Protein AF-A0A800AH68-F1 (afdb_monomer)

Nearest PDB structures (foldseek):
  3n2q-assembly1_A-2  TM=5.220E-01  e=4.524E-02  Bacillus cereus ATCC 14579
  3byr-assembly1_A-2  TM=4.789E-01  e=1.680E-01  Thermus thermophilus
  8f6i-assembly1_A  TM=5.402E-01  e=3.821E+00  Shewanella oneidensis MR-1
  8f6e-assembly1_B  TM=4.067E-01  e=3.372E+00  Shewanella oneidensis

Secondary structure (DSSP, 8-state):
-----------SS----PPPPTTSPTT------------HHHHHHHHHHHHHHTT-HHHHHHHHHHHHHHHHHHTTHHHHHHHHHHHHHHTSPTT----B-----HHHHHHHHHHHHHHTT-TTEEEEEEEEETTEEEEEEEE-S--HHHHHHHHHHHHHHHHHS-TTS--EEEEEEE----SSSS---EEEEEEEE-SSS-EEEEEEEE---

Radius of gyration: 25.53 Å; Cα contacts (8 Å, |Δi|>4): 184; chains: 1; bounding box: 55×54×62 Å

Structure (mmCIF, N/CA/C/O backbone):
data_AF-A0A800AH68-F1
#
_entry.id   AF-A0A800AH68-F1
#
loop_
_atom_site.group_PDB
_atom_site.id
_atom_site.type_symbol
_atom_site.label_atom_id
_atom_site.label_alt_id
_atom_site.label_comp_id
_atom_site.label_asym_id
_atom_site.label_entity_id
_atom_site.label_seq_id
_atom_site.pdbx_PDB_ins_code
_atom_site.Cartn_x
_atom_site.Cartn_y
_atom_site.Cartn_z
_atom_site.occupancy
_atom_site.B_iso_or_equiv
_atom_site.auth_seq_id
_atom_site.auth_comp_id
_atom_site.auth_asym_id
_atom_site.auth_atom_id
_atom_site.pdbx_PDB_model_num
ATOM 1 N N . MET A 1 1 ? -5.865 -23.594 6.406 1.00 64.94 1 MET A N 1
ATOM 2 C CA . MET A 1 1 ? -5.863 -22.483 7.377 1.00 64.94 1 MET A CA 1
ATOM 3 C C . MET A 1 1 ? -7.297 -22.001 7.468 1.00 64.94 1 MET A C 1
ATOM 5 O O . MET A 1 1 ? -7.826 -21.541 6.465 1.00 64.94 1 MET A O 1
ATOM 9 N N . GLU A 1 2 ? -7.962 -22.230 8.594 1.00 65.56 2 GLU A N 1
ATOM 10 C CA . GLU A 1 2 ? -9.356 -21.820 8.786 1.00 65.56 2 GLU A CA 1
ATOM 11 C C . GLU A 1 2 ? -9.391 -20.585 9.682 1.00 65.56 2 GLU A C 1
ATOM 13 O O . GLU A 1 2 ? -8.732 -20.553 10.719 1.00 65.56 2 GLU A O 1
ATOM 18 N N . ALA A 1 3 ? -10.131 -19.555 9.268 1.00 76.00 3 ALA A N 1
ATOM 19 C CA . ALA A 1 3 ? -10.234 -18.296 9.995 1.00 76.00 3 ALA A CA 1
ATOM 20 C C . ALA A 1 3 ? -11.656 -18.111 10.530 1.00 76.00 3 ALA A C 1
ATOM 22 O O . ALA A 1 3 ? -12.617 -18.020 9.765 1.00 76.00 3 ALA A O 1
ATOM 23 N N . ILE A 1 4 ? -11.790 -18.013 11.853 1.00 77.31 4 ILE A N 1
ATOM 24 C CA . ILE A 1 4 ? -13.067 -17.741 12.517 1.00 77.31 4 ILE A CA 1
ATOM 25 C C . ILE A 1 4 ? -13.132 -16.245 12.832 1.00 77.31 4 ILE A C 1
ATOM 27 O O . ILE A 1 4 ? -12.380 -15.739 13.662 1.00 77.31 4 ILE A O 1
ATOM 31 N N . LYS A 1 5 ? -14.043 -15.520 12.173 1.00 80.50 5 LYS A N 1
ATOM 32 C CA . LYS A 1 5 ? -14.239 -14.080 12.390 1.00 80.50 5 LYS A CA 1
ATOM 33 C C . LYS A 1 5 ? -15.421 -13.827 13.321 1.00 80.50 5 LYS A C 1
ATOM 35 O O . LYS A 1 5 ? -16.567 -14.039 12.935 1.00 80.50 5 LYS A O 1
ATOM 40 N N . GLN A 1 6 ? -15.154 -13.286 14.509 1.00 78.38 6 GLN A N 1
ATOM 41 C CA . GLN A 1 6 ? -16.189 -12.850 15.447 1.00 78.38 6 GLN A CA 1
ATOM 42 C C . GLN A 1 6 ? -16.146 -11.328 15.627 1.00 78.38 6 GLN A C 1
ATOM 44 O O . GLN A 1 6 ? -15.126 -10.766 16.018 1.00 78.38 6 GLN A O 1
ATOM 49 N N . ILE A 1 7 ? -17.262 -10.651 15.345 1.00 78.81 7 ILE A N 1
ATOM 50 C CA . ILE A 1 7 ? -17.414 -9.209 15.578 1.00 78.81 7 ILE A CA 1
ATOM 51 C C . ILE A 1 7 ? -18.318 -9.029 16.794 1.00 78.81 7 ILE A C 1
ATOM 53 O O . ILE A 1 7 ? -19.492 -9.390 16.754 1.00 78.81 7 ILE A O 1
ATOM 57 N N . VAL A 1 8 ? -17.776 -8.459 17.869 1.00 77.69 8 VAL A N 1
ATOM 58 C CA . VAL A 1 8 ? -18.515 -8.199 19.110 1.00 77.69 8 VAL A CA 1
ATOM 59 C C . VAL A 1 8 ? -18.500 -6.701 19.390 1.00 77.69 8 VAL A C 1
ATOM 61 O O . VAL A 1 8 ? -17.456 -6.055 19.308 1.00 77.69 8 VAL A O 1
ATOM 64 N N . LYS A 1 9 ? -19.662 -6.126 19.714 1.00 77.88 9 LYS A N 1
ATOM 65 C CA . LYS A 1 9 ? -19.753 -4.744 20.200 1.00 77.88 9 LYS A CA 1
ATOM 66 C C . LYS A 1 9 ? -19.364 -4.738 21.678 1.00 77.88 9 LYS A C 1
ATOM 68 O O . LYS A 1 9 ? -19.995 -5.443 22.455 1.00 77.88 9 LYS A O 1
ATOM 73 N N . ILE A 1 10 ? -18.346 -3.960 22.045 1.00 75.50 10 ILE A N 1
ATOM 74 C CA . ILE A 1 10 ? -17.811 -3.867 23.412 1.00 75.50 10 ILE A CA 1
ATOM 75 C C . ILE A 1 10 ? -18.460 -2.647 24.104 1.00 75.50 10 ILE A C 1
ATOM 77 O O . ILE A 1 10 ? -18.268 -1.532 23.616 1.00 75.50 10 ILE A O 1
ATOM 81 N N . PRO A 1 11 ? -19.278 -2.813 25.164 1.00 75.50 11 PRO A N 1
ATOM 82 C CA . PRO A 1 11 ? -19.716 -1.689 26.015 1.00 75.50 11 PRO A CA 1
ATOM 83 C C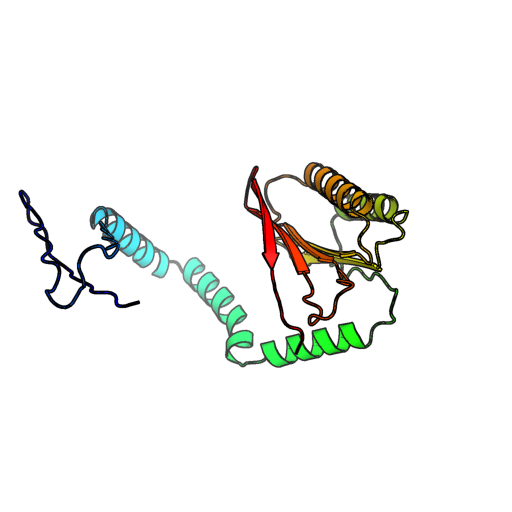 . PRO A 1 11 ? -18.544 -1.109 26.883 1.00 75.50 11 PRO A C 1
ATOM 85 O O . PRO A 1 11 ? -17.388 -1.230 26.494 1.00 75.50 11 PRO A O 1
ATOM 88 N N . LYS A 1 12 ? -18.773 -0.495 28.060 1.00 76.69 12 LYS A N 1
ATOM 89 C CA . LYS A 1 12 ? -17.703 0.145 28.867 1.00 76.69 12 LYS A CA 1
ATOM 90 C C . LYS A 1 12 ? -16.796 -0.783 29.721 1.00 76.69 12 LYS A C 1
ATOM 92 O O . LYS A 1 12 ? -15.619 -0.470 29.848 1.00 76.69 12 LYS A O 1
ATOM 97 N N . ASP A 1 13 ? -17.292 -1.905 30.248 1.00 80.38 13 ASP A N 1
ATOM 98 C CA . ASP A 1 13 ? -16.601 -2.784 31.217 1.00 80.38 13 ASP A CA 1
ATOM 99 C C . ASP A 1 13 ? -16.705 -4.277 30.822 1.00 80.38 13 ASP A C 1
ATOM 101 O O . ASP A 1 13 ? -17.549 -5.010 31.345 1.00 80.38 13 ASP A O 1
ATOM 105 N N . HIS A 1 14 ? -15.894 -4.753 29.863 1.00 77.25 14 HIS A N 1
ATOM 106 C CA . HIS A 1 14 ? -16.063 -6.111 29.307 1.00 77.25 14 HIS A CA 1
ATOM 107 C C . HIS A 1 14 ? -14.817 -6.963 29.299 1.00 77.25 14 HIS A C 1
ATOM 109 O O . HIS A 1 14 ? -13.729 -6.526 28.938 1.00 77.25 14 HIS A O 1
ATOM 115 N N . GLU A 1 15 ? -15.073 -8.238 29.559 1.00 79.62 15 GLU A N 1
ATOM 116 C CA . GLU A 1 15 ? -14.182 -9.356 29.330 1.00 79.62 15 GLU A CA 1
ATOM 117 C C . GLU A 1 15 ? -14.656 -10.110 28.076 1.00 79.62 15 GLU A C 1
ATOM 119 O O . GLU A 1 15 ? -15.829 -10.480 27.966 1.00 79.62 15 GLU A O 1
ATOM 124 N N . ILE A 1 16 ? -13.758 -10.337 27.114 1.00 82.75 16 ILE A N 1
ATOM 125 C CA . ILE A 1 16 ? -14.040 -11.169 25.937 1.00 82.75 16 ILE A CA 1
ATOM 126 C C . ILE A 1 16 ? -13.543 -12.583 26.235 1.00 82.75 16 ILE A C 1
ATOM 128 O O . ILE A 1 16 ? -12.342 -12.806 26.357 1.00 82.75 16 ILE A O 1
ATOM 132 N N . LYS A 1 17 ? -14.465 -13.547 26.324 1.00 86.56 17 LYS A N 1
ATOM 133 C CA . LYS A 1 17 ? -14.140 -14.971 26.489 1.00 86.56 17 LYS A CA 1
ATOM 134 C C . LYS A 1 17 ? -14.204 -15.670 25.136 1.00 86.56 17 LYS A C 1
ATOM 136 O O . LYS A 1 17 ? -15.289 -15.841 24.584 1.00 86.56 17 LYS A O 1
ATOM 141 N N . ILE A 1 18 ? -13.050 -16.077 24.614 1.00 84.75 18 ILE A N 1
ATOM 142 C CA . ILE A 1 18 ? -12.951 -16.843 23.367 1.00 84.75 18 ILE A CA 1
ATOM 143 C C . ILE A 1 18 ? -13.043 -18.327 23.721 1.00 84.75 18 ILE A C 1
ATOM 145 O O . ILE A 1 18 ? -12.219 -18.844 24.472 1.00 84.75 18 ILE A O 1
ATOM 149 N N . LYS A 1 19 ? -14.065 -19.013 23.204 1.00 87.81 19 LYS A N 1
ATOM 150 C CA . LYS A 1 19 ? -14.190 -20.469 23.333 1.00 87.81 19 LYS A CA 1
ATOM 151 C C . LYS A 1 19 ? -13.575 -21.122 22.103 1.00 87.81 19 LYS A C 1
ATOM 153 O O . LYS A 1 19 ? -14.073 -20.917 21.000 1.00 87.81 19 LYS A O 1
ATOM 158 N N . ILE A 1 20 ? -12.515 -21.899 22.306 1.00 86.56 20 ILE A N 1
ATOM 159 C CA . ILE A 1 20 ? -11.891 -22.695 21.246 1.00 86.56 20 ILE A CA 1
ATOM 160 C C . ILE A 1 20 ? -12.822 -23.883 20.940 1.00 86.56 20 ILE A C 1
ATOM 162 O O . ILE A 1 20 ? -13.219 -24.584 21.875 1.00 86.56 20 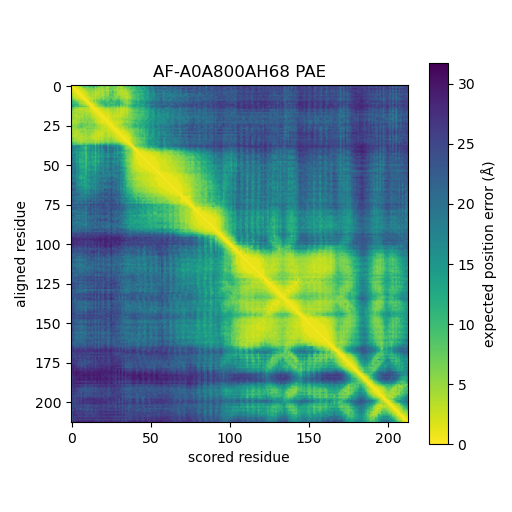ILE A O 1
ATOM 166 N N . PRO A 1 21 ? -13.233 -24.095 19.677 1.00 88.12 21 PRO A N 1
ATOM 167 C CA . PRO A 1 21 ? -14.072 -25.231 19.316 1.00 88.12 21 PRO A CA 1
ATOM 168 C C . PRO A 1 21 ? -13.408 -26.581 19.611 1.00 88.12 21 PRO A C 1
ATOM 170 O O . PRO A 1 21 ? -12.210 -26.749 19.412 1.00 88.12 21 PRO A O 1
ATOM 173 N N . SER A 1 22 ? -14.206 -27.574 20.011 1.00 91.88 22 SER A N 1
ATOM 174 C CA . SER A 1 22 ? -13.719 -28.899 20.432 1.00 91.88 22 SER A CA 1
ATOM 175 C C . SER A 1 22 ? -13.118 -29.757 19.315 1.00 91.88 22 SER A C 1
ATOM 177 O O . SER A 1 22 ? -12.584 -30.821 19.598 1.00 91.88 22 SER A O 1
ATOM 179 N N . TYR A 1 23 ? -13.251 -29.349 18.051 1.00 91.19 23 TYR A N 1
ATOM 180 C CA . TYR A 1 23 ? -12.672 -30.065 16.911 1.00 91.19 23 TYR A CA 1
ATOM 181 C C . TYR A 1 23 ? -11.198 -29.706 16.662 1.00 91.19 23 TYR A C 1
ATOM 183 O O . TYR A 1 23 ? -10.561 -30.341 15.826 1.00 91.19 23 TYR A O 1
ATOM 191 N N . ILE A 1 24 ? -10.659 -28.694 17.353 1.00 86.50 24 ILE A N 1
ATOM 192 C CA . ILE A 1 24 ? -9.247 -28.306 17.260 1.00 86.50 24 ILE A CA 1
ATOM 193 C C . ILE A 1 24 ? -8.437 -29.200 18.218 1.00 86.50 24 ILE A C 1
ATOM 195 O O . ILE A 1 24 ? -8.768 -29.235 19.405 1.00 86.50 24 ILE A O 1
ATOM 199 N N . PRO A 1 25 ? -7.417 -29.938 17.736 1.00 90.25 25 PRO A N 1
ATOM 200 C CA . PRO A 1 25 ? -6.653 -30.856 18.573 1.00 90.25 25 PRO A CA 1
ATOM 201 C C . PRO A 1 25 ? -5.806 -30.131 19.629 1.00 90.25 25 PRO A C 1
ATOM 203 O O . PRO A 1 25 ? -5.427 -28.969 19.479 1.00 90.25 25 PRO A O 1
ATOM 206 N N . GLU A 1 26 ? -5.513 -30.839 20.721 1.00 90.81 26 GLU A N 1
ATOM 207 C CA . GLU A 1 26 ? -4.660 -30.331 21.797 1.00 90.81 26 GLU A CA 1
ATOM 208 C C . GLU A 1 26 ? -3.232 -30.064 21.289 1.00 90.81 26 GLU A C 1
ATOM 210 O O . GLU A 1 26 ? -2.695 -30.834 20.495 1.00 90.81 26 GLU A O 1
ATOM 215 N N . ASN A 1 27 ? -2.596 -29.008 21.808 1.00 88.75 27 ASN A N 1
ATOM 216 C CA . ASN A 1 27 ? -1.238 -28.548 21.463 1.00 88.75 27 ASN A CA 1
ATOM 217 C C . ASN A 1 27 ? -1.063 -27.879 20.089 1.00 88.75 27 ASN A C 1
A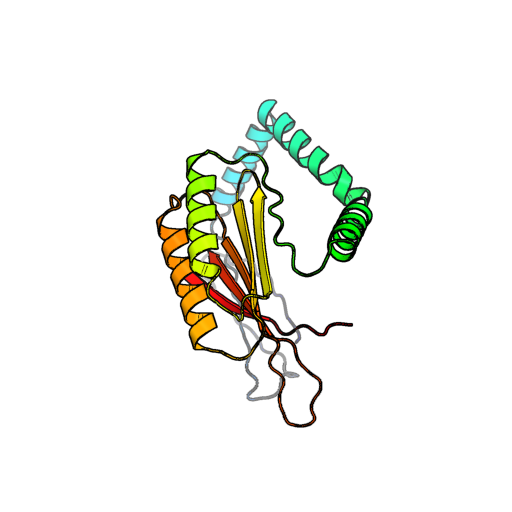TOM 219 O O . ASN A 1 27 ? 0.069 -27.607 19.692 1.00 88.75 27 ASN A O 1
ATOM 223 N N . GLU A 1 28 ? -2.147 -27.550 19.389 1.00 87.75 28 GLU A N 1
ATOM 224 C CA . GLU A 1 28 ? -2.071 -26.696 18.202 1.00 87.75 28 GLU A CA 1
ATOM 225 C C . GLU A 1 28 ? -1.872 -25.218 18.560 1.00 87.75 28 GLU A C 1
ATOM 227 O O . GLU A 1 28 ? -2.393 -24.711 19.560 1.00 87.75 28 GLU A O 1
ATOM 232 N N . ILE A 1 29 ? -1.127 -24.501 17.715 1.00 83.38 29 ILE A N 1
ATOM 233 C CA . ILE A 1 29 ? -0.902 -23.062 17.877 1.00 83.38 29 ILE A CA 1
ATOM 234 C C . ILE A 1 29 ? -2.138 -22.314 17.373 1.00 83.38 29 ILE A C 1
ATOM 236 O O . ILE A 1 29 ? -2.471 -22.362 16.190 1.00 83.38 29 ILE A O 1
ATOM 240 N N . VAL A 1 30 ? -2.799 -21.582 18.271 1.00 83.00 30 VAL A N 1
ATOM 241 C CA . VAL A 1 30 ? -3.938 -20.719 17.936 1.00 83.00 30 VAL A CA 1
ATOM 242 C C . VAL A 1 30 ? -3.506 -19.261 18.005 1.00 83.00 30 VAL A C 1
ATOM 244 O O . VAL A 1 30 ? -3.102 -18.767 19.057 1.00 83.00 30 VAL A O 1
ATOM 247 N N . GLU A 1 31 ? -3.629 -18.555 16.885 1.00 80.19 31 GLU A N 1
ATOM 248 C CA . GLU A 1 31 ? -3.391 -17.116 16.814 1.00 80.19 31 GLU A CA 1
ATOM 249 C C . GLU A 1 31 ? -4.703 -16.343 17.012 1.00 80.19 31 GLU A C 1
ATOM 251 O O . GLU A 1 31 ? -5.717 -16.624 16.370 1.00 80.19 31 GLU A O 1
ATOM 256 N N . VAL A 1 32 ? -4.689 -15.347 17.903 1.00 82.88 32 VAL A N 1
ATOM 257 C CA . VAL A 1 32 ? -5.833 -14.460 18.155 1.00 82.88 32 VAL A CA 1
ATOM 258 C C . VAL A 1 32 ? -5.480 -13.050 17.700 1.00 82.88 32 VAL A C 1
ATOM 260 O O . VAL A 1 32 ? -4.640 -12.384 18.301 1.00 82.88 32 VAL A O 1
ATOM 263 N N . ILE A 1 33 ? -6.170 -12.568 16.665 1.00 82.25 33 ILE A N 1
ATOM 264 C CA . ILE A 1 33 ? -5.963 -11.227 16.110 1.00 82.25 33 ILE A CA 1
ATOM 265 C C . ILE A 1 33 ? -7.053 -10.287 16.633 1.00 82.25 33 ILE A C 1
ATOM 267 O O . ILE A 1 33 ? -8.231 -10.429 16.299 1.00 82.25 33 ILE A O 1
ATOM 271 N N . LEU A 1 34 ? -6.664 -9.289 17.431 1.00 79.62 34 LEU A N 1
ATOM 272 C CA . LEU A 1 34 ? -7.570 -8.255 17.933 1.00 79.62 34 LEU A CA 1
ATOM 273 C C . LEU A 1 34 ? -7.444 -6.972 17.101 1.00 79.62 34 LEU A C 1
ATOM 275 O O . LEU A 1 34 ? -6.447 -6.259 17.184 1.00 79.62 34 LEU A O 1
ATOM 279 N N . ILE A 1 35 ? -8.490 -6.639 16.341 1.00 78.69 35 ILE A N 1
ATOM 280 C CA . ILE A 1 35 ? -8.544 -5.402 15.549 1.00 78.69 35 ILE A CA 1
ATOM 281 C C . ILE A 1 35 ? -9.413 -4.372 16.272 1.00 78.69 35 ILE A C 1
ATOM 283 O O . ILE A 1 35 ? -10.643 -4.431 16.232 1.00 78.69 35 ILE A O 1
ATOM 287 N N . ILE A 1 36 ? -8.773 -3.389 16.906 1.00 76.62 36 ILE A N 1
ATOM 288 C CA . ILE A 1 36 ? -9.458 -2.270 17.561 1.00 76.62 36 ILE A CA 1
ATOM 289 C C . ILE A 1 36 ? -9.510 -1.089 16.590 1.00 76.62 36 ILE A C 1
ATOM 291 O O . ILE A 1 36 ? -8.497 -0.444 16.320 1.00 76.62 36 ILE A O 1
ATOM 295 N N . LYS A 1 37 ? -10.702 -0.758 16.085 1.00 70.25 37 LYS A N 1
ATOM 296 C CA . LYS A 1 37 ? -10.906 0.494 15.342 1.00 70.25 37 LYS A CA 1
ATOM 297 C C . LYS A 1 37 ? -10.877 1.663 16.334 1.00 70.25 37 LYS A C 1
ATOM 299 O O . LYS A 1 37 ? -11.849 1.874 17.057 1.00 70.25 37 LYS A O 1
ATOM 304 N N . LYS A 1 38 ? -9.762 2.403 16.403 1.00 66.94 38 LYS A N 1
ATOM 305 C CA . LYS A 1 38 ? -9.680 3.652 17.185 1.00 66.94 38 LYS A CA 1
ATOM 306 C C . LYS A 1 38 ? -10.714 4.668 16.670 1.00 66.94 38 LYS A C 1
ATOM 308 O O . LYS A 1 38 ? -10.942 4.742 15.469 1.00 66.94 38 LYS A O 1
ATOM 313 N N . SER A 1 39 ? -11.348 5.351 17.629 1.00 62.22 39 SER A N 1
ATOM 314 C CA . SER A 1 39 ? -12.438 6.344 17.555 1.00 62.22 39 SER A CA 1
ATOM 315 C C . SER A 1 39 ? -13.133 6.563 16.202 1.00 62.22 39 SER A C 1
ATOM 317 O O . SER A 1 39 ? -12.558 7.036 15.222 1.00 62.22 39 SER A O 1
ATOM 319 N N . GLN A 1 40 ? -14.457 6.362 16.203 1.00 63.09 40 GLN A N 1
ATOM 320 C CA . GLN A 1 40 ? -15.329 6.788 15.103 1.00 63.09 40 GLN A CA 1
ATOM 321 C C . GLN A 1 40 ? -15.212 8.285 14.791 1.00 63.09 40 GLN A C 1
ATOM 323 O O . GLN A 1 40 ? -15.580 8.679 13.693 1.00 63.09 40 GLN A O 1
ATOM 328 N N . ASP A 1 41 ? -14.713 9.110 15.712 1.00 73.25 41 ASP A N 1
ATOM 329 C CA . ASP A 1 41 ? -14.607 10.557 15.514 1.00 73.25 41 ASP A CA 1
ATOM 330 C C . ASP A 1 41 ? -13.587 10.915 14.433 1.00 73.25 41 ASP A C 1
ATOM 332 O O . ASP A 1 41 ? -13.893 11.723 13.564 1.00 73.25 41 ASP A O 1
ATOM 336 N N . THR A 1 42 ? -12.437 10.231 14.388 1.00 74.94 42 THR A N 1
ATOM 337 C CA . THR A 1 42 ? -11.460 10.426 13.300 1.00 74.94 42 THR A CA 1
ATOM 338 C C . THR A 1 42 ? -12.006 9.944 11.959 1.00 74.94 42 THR A C 1
ATOM 340 O O . THR A 1 42 ? -11.780 10.572 10.930 1.00 74.94 42 THR A O 1
ATOM 343 N N . PHE A 1 43 ? -12.782 8.857 11.958 1.00 79.19 43 PHE A N 1
ATOM 344 C CA . PHE A 1 43 ? -13.442 8.367 10.752 1.00 79.19 43 PHE A CA 1
ATOM 345 C C . PHE A 1 43 ? -14.535 9.330 10.271 1.00 79.19 43 PHE A C 1
ATOM 347 O O . PHE A 1 43 ? -14.582 9.662 9.094 1.00 79.19 43 PHE A O 1
ATOM 354 N N . LYS A 1 44 ? -15.385 9.833 11.174 1.00 84.62 44 LYS A N 1
ATOM 355 C CA . LYS A 1 44 ? -16.416 10.835 10.864 1.00 84.62 44 LYS A CA 1
ATOM 356 C C . LYS A 1 44 ? -15.801 12.135 10.357 1.00 84.62 44 LYS A C 1
ATOM 358 O O . LYS A 1 44 ? -16.322 12.700 9.403 1.00 84.62 44 LYS A O 1
ATOM 363 N N . GLN A 1 45 ? -14.696 12.574 10.958 1.00 88.62 45 GLN A N 1
ATOM 364 C CA . GLN A 1 45 ? -13.956 13.745 10.506 1.00 88.62 45 GLN A CA 1
ATOM 365 C C . GLN A 1 45 ? -13.428 13.540 9.084 1.00 88.62 45 GLN A C 1
ATOM 367 O O . GLN A 1 45 ? -13.743 14.346 8.218 1.00 88.62 45 GLN A O 1
ATOM 372 N N . LYS A 1 46 ? -12.749 12.419 8.808 1.00 87.00 46 LYS A N 1
ATOM 373 C CA . LYS A 1 46 ? -12.272 12.084 7.456 1.00 87.00 46 LYS A CA 1
ATOM 374 C C . LYS A 1 46 ? -13.401 12.003 6.433 1.00 87.00 46 LYS A C 1
ATOM 376 O O . LYS A 1 46 ? -13.247 12.467 5.313 1.00 87.00 46 LYS A O 1
ATOM 381 N N . ILE A 1 47 ? -14.548 11.435 6.808 1.00 89.81 47 ILE A N 1
ATOM 382 C CA . ILE A 1 47 ? -15.727 11.383 5.932 1.00 89.81 47 ILE A CA 1
ATOM 383 C C . ILE A 1 47 ? -16.265 12.788 5.647 1.00 89.81 47 ILE A C 1
ATOM 385 O O . ILE A 1 47 ? -16.677 13.057 4.523 1.00 89.81 47 ILE A O 1
ATOM 389 N N . ASN A 1 48 ? -16.272 13.683 6.634 1.00 93.81 48 ASN A N 1
ATOM 390 C CA . ASN A 1 48 ? -16.677 15.069 6.414 1.00 93.81 48 ASN A CA 1
ATOM 391 C C . ASN A 1 48 ? -15.666 15.825 5.545 1.00 93.81 48 ASN A C 1
ATOM 393 O O . ASN A 1 48 ? -16.087 16.517 4.628 1.00 93.81 48 ASN A O 1
ATOM 397 N N . GLU A 1 49 ? -14.365 15.646 5.770 1.00 92.88 49 GLU A N 1
ATOM 398 C CA . GLU A 1 49 ? -13.310 16.205 4.914 1.00 92.88 49 GLU A CA 1
ATOM 399 C C . GLU A 1 49 ? -13.473 15.730 3.463 1.00 92.88 49 GLU A C 1
ATOM 401 O O . GLU A 1 49 ? -13.441 16.548 2.549 1.00 92.88 49 GLU A O 1
ATOM 406 N N . LEU A 1 50 ? -13.765 14.441 3.250 1.00 92.81 50 LEU A N 1
ATOM 407 C CA . LEU A 1 50 ? -14.049 13.901 1.917 1.00 92.81 50 LEU A CA 1
ATOM 408 C C . LEU A 1 50 ? -15.289 14.543 1.285 1.00 92.81 50 LEU A C 1
ATOM 410 O O . LEU A 1 50 ? -15.281 14.879 0.108 1.00 92.81 50 LEU A O 1
ATOM 414 N N . LYS A 1 51 ? -16.363 14.721 2.061 1.00 94.38 51 LYS A N 1
ATOM 415 C CA . LYS A 1 51 ? -17.598 15.356 1.578 1.00 94.38 51 LYS A CA 1
ATOM 416 C C . LYS A 1 51 ? -17.400 16.819 1.201 1.00 94.38 51 LYS A C 1
ATOM 418 O O . LYS A 1 51 ? -18.064 17.280 0.281 1.00 94.38 51 LYS A O 1
ATOM 423 N N . GLU A 1 52 ? -16.543 17.544 1.914 1.00 95.62 52 GLU A N 1
ATOM 424 C CA . GLU A 1 52 ? -16.193 18.916 1.543 1.00 95.62 52 GLU A CA 1
ATOM 425 C C . GLU A 1 52 ? -15.277 18.942 0.315 1.00 95.62 52 GLU A C 1
ATOM 427 O O . GLU A 1 52 ? -15.522 19.736 -0.586 1.00 95.62 52 GLU A O 1
ATOM 432 N N . ALA A 1 53 ? -14.310 18.025 0.209 1.00 94.25 53 ALA A N 1
ATOM 433 C CA . ALA A 1 53 ? -13.474 17.887 -0.986 1.00 94.25 53 ALA A CA 1
ATOM 434 C C . ALA A 1 53 ? -14.303 17.559 -2.240 1.00 94.25 53 ALA A C 1
ATOM 436 O O . ALA A 1 53 ? -14.049 18.103 -3.303 1.00 94.25 53 ALA A O 1
ATOM 437 N N . MET A 1 54 ? -15.365 16.755 -2.118 1.00 92.69 54 MET A N 1
ATOM 438 C CA . MET A 1 54 ? -16.293 16.479 -3.226 1.00 92.69 54 MET A CA 1
ATOM 439 C C . MET A 1 54 ? -17.072 17.707 -3.730 1.00 92.69 54 MET A C 1
ATOM 441 O O . MET A 1 54 ? -17.726 17.608 -4.764 1.00 92.69 54 MET A O 1
ATOM 445 N N . LYS A 1 55 ? -17.056 18.836 -3.010 1.00 95.56 55 LYS A N 1
ATOM 446 C CA . LYS A 1 55 ? -17.634 20.107 -3.479 1.00 95.56 55 LYS A CA 1
ATOM 447 C C . LYS A 1 55 ? -16.603 21.015 -4.153 1.00 95.56 55 LYS A C 1
ATOM 449 O O . LYS A 1 55 ? -16.990 22.059 -4.665 1.00 95.56 55 LYS A O 1
ATOM 454 N N . ASP A 1 56 ? -15.318 20.674 -4.083 1.00 96.12 56 ASP A N 1
ATOM 455 C CA . ASP A 1 56 ? -14.243 21.422 -4.727 1.00 96.12 56 ASP A CA 1
ATOM 456 C C . ASP A 1 56 ? -14.072 20.924 -6.165 1.00 96.12 56 ASP A C 1
ATOM 458 O O . ASP A 1 56 ? -13.681 19.778 -6.395 1.00 96.12 56 ASP A O 1
ATOM 462 N N . ASP A 1 57 ? -14.341 21.800 -7.132 1.00 96.44 57 ASP A N 1
ATOM 463 C CA . ASP A 1 57 ? -14.217 21.492 -8.559 1.00 96.44 57 ASP A CA 1
ATOM 464 C C . ASP A 1 57 ? -12.799 21.017 -8.911 1.00 96.44 57 ASP A C 1
ATOM 466 O O . ASP A 1 57 ? -12.640 20.083 -9.691 1.00 96.44 57 ASP A O 1
ATOM 470 N N . ARG A 1 58 ? -11.759 21.560 -8.259 1.00 93.81 58 ARG A N 1
ATOM 471 C CA . ARG A 1 58 ? -10.369 21.137 -8.507 1.00 93.81 58 ARG A CA 1
ATOM 472 C C . ARG A 1 58 ? -10.108 19.710 -8.051 1.00 93.81 58 ARG A C 1
ATOM 474 O O . ARG A 1 58 ? -9.318 18.997 -8.661 1.00 93.81 58 ARG A O 1
ATOM 481 N N . PHE A 1 59 ? -10.737 19.293 -6.956 1.00 92.50 59 PHE A N 1
ATOM 482 C CA . PHE A 1 59 ? -10.614 17.924 -6.473 1.00 92.50 59 PHE A CA 1
ATOM 483 C C . PHE A 1 59 ? -11.304 16.942 -7.427 1.00 92.50 59 PHE A C 1
ATOM 485 O O . PHE A 1 59 ? -10.769 15.864 -7.681 1.00 92.50 59 PHE A O 1
ATOM 492 N N . LEU A 1 60 ? -12.456 17.325 -7.984 1.00 94.38 60 LEU A N 1
ATOM 493 C CA . LEU A 1 60 ? -13.172 16.526 -8.980 1.00 94.38 60 LEU A CA 1
ATOM 494 C C . LEU A 1 60 ? -12.416 16.443 -10.310 1.00 94.38 60 LEU A C 1
ATOM 496 O O . LEU A 1 60 ? -12.337 15.357 -10.878 1.00 94.38 60 LEU A O 1
ATOM 500 N N . ASP A 1 61 ? -11.822 17.546 -10.766 1.00 95.75 61 ASP A N 1
ATOM 501 C CA . 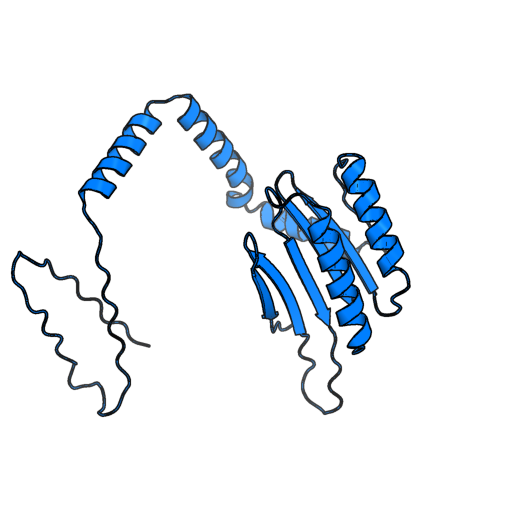ASP A 1 61 ? -10.995 17.574 -11.976 1.00 95.75 61 ASP A CA 1
ATOM 502 C C . ASP A 1 61 ? -9.774 16.658 -11.831 1.00 95.75 61 ASP A C 1
ATOM 504 O O . ASP A 1 61 ? -9.535 15.816 -12.692 1.00 95.75 61 ASP A O 1
ATOM 508 N N . ASN A 1 62 ? -9.067 16.727 -10.697 1.00 93.00 62 ASN A N 1
ATOM 509 C CA . ASN A 1 62 ? -7.941 15.830 -10.421 1.00 93.00 62 ASN A CA 1
ATOM 510 C C . ASN A 1 62 ? -8.378 14.357 -10.358 1.00 93.00 62 ASN A C 1
ATOM 512 O O . ASN A 1 62 ? -7.675 13.475 -10.843 1.00 93.00 62 ASN A O 1
ATOM 516 N N . LEU A 1 63 ? -9.531 14.062 -9.743 1.00 92.19 63 LEU A N 1
ATOM 517 C CA . LEU A 1 63 ? -10.067 12.696 -9.709 1.00 92.19 63 LEU A CA 1
ATOM 518 C C . LEU A 1 63 ? -10.406 12.184 -11.106 1.00 92.19 63 LEU A C 1
ATOM 520 O O . LEU A 1 63 ? -10.231 10.998 -11.378 1.00 92.19 63 LEU A O 1
ATOM 524 N N . ARG A 1 64 ? -10.902 13.066 -11.972 1.00 94.62 64 ARG A N 1
ATOM 525 C CA . ARG A 1 64 ? -11.211 12.739 -13.355 1.00 94.62 64 ARG A CA 1
ATOM 526 C C . ARG A 1 64 ? -9.941 12.478 -14.161 1.00 94.62 64 ARG A C 1
ATOM 528 O O . ARG A 1 64 ? -9.897 11.458 -14.828 1.00 94.62 64 ARG A O 1
ATOM 535 N N . GLU A 1 65 ? -8.922 13.326 -14.044 1.00 93.94 65 GLU A N 1
ATOM 536 C CA . GLU A 1 65 ? -7.618 13.130 -14.701 1.00 93.94 65 GLU A CA 1
ATOM 537 C C . GLU A 1 65 ? -7.008 11.775 -14.318 1.00 93.94 65 GLU A C 1
ATOM 539 O O . GLU A 1 65 ? -6.684 10.966 -15.180 1.00 93.94 65 GLU A O 1
ATOM 544 N N . VAL A 1 66 ? -6.978 11.465 -13.018 1.00 90.81 66 VAL A N 1
ATOM 545 C CA . VAL A 1 66 ? -6.494 10.164 -12.537 1.00 90.81 66 VAL A CA 1
ATOM 546 C C . VAL A 1 66 ? -7.357 9.014 -13.063 1.00 90.81 66 VAL A C 1
ATOM 548 O O . VAL A 1 66 ? -6.829 7.957 -13.377 1.00 90.81 66 VAL A O 1
ATOM 551 N N . SER A 1 67 ? -8.679 9.184 -13.158 1.00 90.94 67 SER A N 1
ATOM 552 C CA . SER A 1 67 ? -9.563 8.153 -13.715 1.00 90.94 67 SER A CA 1
ATOM 553 C C . SER A 1 67 ? -9.316 7.919 -15.206 1.00 90.94 67 SER A C 1
ATOM 555 O O . SER A 1 67 ? -9.364 6.770 -15.634 1.00 90.94 67 SER A O 1
ATOM 557 N N . GLU A 1 68 ? -9.059 8.978 -15.976 1.00 90.50 68 GLU A N 1
ATOM 558 C CA . GLU A 1 68 ? -8.744 8.907 -17.407 1.00 90.50 68 GLU A CA 1
ATOM 559 C C . GLU A 1 68 ? -7.417 8.151 -17.635 1.00 90.50 68 GLU A C 1
ATOM 561 O O . GLU A 1 68 ? -7.337 7.321 -18.538 1.00 90.50 68 GLU A O 1
ATOM 566 N N . ASP A 1 69 ? -6.422 8.307 -16.749 1.00 82.12 69 ASP A N 1
ATOM 567 C CA . ASP A 1 69 ? -5.168 7.529 -16.795 1.00 82.12 69 ASP A CA 1
ATOM 568 C C . ASP A 1 69 ? -5.383 6.008 -16.643 1.00 82.12 69 ASP A C 1
ATOM 570 O O . ASP A 1 69 ? -4.589 5.205 -17.143 1.00 82.12 69 ASP A O 1
ATOM 574 N N . PHE A 1 70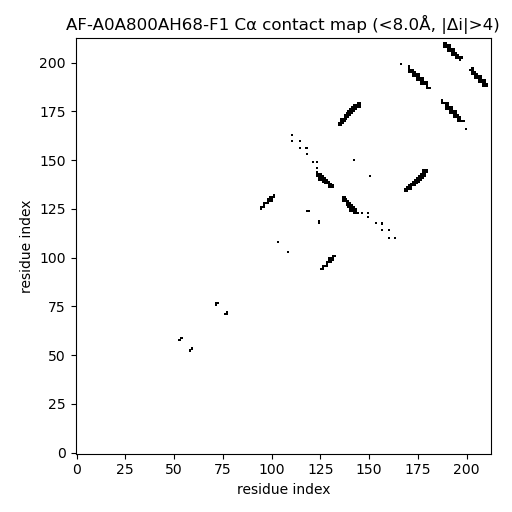 ? -6.454 5.587 -15.962 1.00 83.62 70 PHE A N 1
ATOM 575 C CA . PHE A 1 70 ? -6.788 4.171 -15.784 1.00 83.62 70 PHE A CA 1
ATOM 576 C C . PHE A 1 70 ? -7.693 3.607 -16.887 1.00 83.62 70 PHE A C 1
ATOM 578 O O . PHE A 1 70 ? -7.810 2.386 -16.983 1.00 83.62 70 PHE A O 1
ATOM 585 N N . GLU A 1 71 ? -8.275 4.434 -17.763 1.00 85.88 71 GLU A N 1
ATOM 586 C CA . GLU A 1 71 ? -9.137 3.943 -18.850 1.00 85.88 71 GLU A CA 1
ATOM 587 C C . GLU A 1 71 ? -8.379 3.012 -19.806 1.00 85.88 71 GLU A C 1
ATOM 589 O O . GLU A 1 71 ? -8.914 1.983 -20.215 1.00 85.88 71 GLU A O 1
ATOM 594 N N . ALA A 1 72 ? -7.107 3.305 -20.095 1.00 73.06 72 ALA A N 1
ATOM 595 C CA . ALA A 1 72 ? -6.253 2.439 -20.913 1.00 73.06 72 ALA A CA 1
ATOM 596 C C . ALA A 1 72 ? -5.959 1.085 -20.234 1.00 73.06 72 ALA A C 1
ATOM 598 O O . ALA A 1 72 ? -5.806 0.056 -20.899 1.00 73.06 72 ALA A O 1
ATOM 599 N N . VAL A 1 73 ? -5.902 1.066 -18.896 1.00 75.31 73 VAL A N 1
ATOM 600 C CA . VAL A 1 73 ? -5.715 -0.165 -18.114 1.00 75.31 73 VAL A CA 1
ATOM 601 C C . VAL A 1 73 ? -6.984 -1.014 -18.170 1.00 75.31 73 VAL A C 1
ATOM 603 O O . VAL A 1 73 ? -6.909 -2.207 -18.466 1.00 75.31 73 VAL A O 1
ATOM 606 N N . ASP A 1 74 ? -8.145 -0.396 -17.954 1.00 78.44 74 ASP A N 1
ATOM 607 C CA . ASP A 1 74 ? -9.446 -1.072 -17.984 1.00 78.44 74 ASP A CA 1
ATOM 608 C C . ASP A 1 74 ? -9.829 -1.551 -19.395 1.00 78.44 74 ASP A C 1
ATOM 610 O O . ASP A 1 74 ? -10.489 -2.581 -19.547 1.00 78.44 74 ASP A O 1
ATOM 614 N N . ALA A 1 75 ? -9.372 -0.853 -20.438 1.00 80.56 75 ALA A N 1
ATOM 615 C CA . ALA A 1 75 ? -9.533 -1.258 -21.833 1.00 80.56 75 ALA A CA 1
ATOM 616 C C . ALA A 1 75 ? -8.665 -2.471 -22.232 1.00 80.56 75 ALA A C 1
ATOM 618 O O . ALA A 1 75 ? -8.783 -2.964 -23.355 1.00 80.56 75 ALA A O 1
ATOM 619 N N . GLY A 1 76 ? -7.803 -2.972 -21.336 1.00 74.69 76 GLY A N 1
ATOM 620 C CA . GLY A 1 76 ? -6.908 -4.099 -21.616 1.00 74.69 76 GLY A CA 1
ATOM 621 C C . GLY A 1 76 ? -5.766 -3.752 -22.577 1.00 74.69 76 GLY A C 1
ATOM 622 O O . GLY A 1 76 ? -5.049 -4.640 -23.036 1.00 74.69 76 GLY A O 1
ATOM 623 N N . GLU A 1 77 ? -5.550 -2.467 -22.873 1.00 75.38 77 GLU A N 1
ATOM 624 C CA . GLU A 1 77 ? -4.461 -2.007 -23.747 1.00 75.38 77 GLU A CA 1
ATOM 625 C C . GLU A 1 77 ? -3.084 -2.245 -23.111 1.00 75.38 77 GLU A C 1
ATOM 627 O O . GLU A 1 77 ? -2.071 -2.305 -23.805 1.00 75.38 77 GLU A O 1
ATOM 632 N N . TYR A 1 78 ? -3.048 -2.479 -21.796 1.00 71.19 78 TYR A N 1
ATOM 633 C CA . TYR A 1 78 ? -1.836 -2.839 -21.067 1.00 71.19 78 TYR A CA 1
ATOM 634 C C . TYR A 1 78 ? -1.173 -4.112 -21.604 1.00 71.19 78 TYR A C 1
ATOM 636 O O . TYR A 1 78 ? 0.047 -4.170 -21.692 1.00 71.19 78 TYR A O 1
ATOM 644 N N . GLU A 1 79 ? -1.959 -5.107 -22.019 1.00 74.81 79 GLU A N 1
ATOM 645 C CA . GLU A 1 79 ? -1.438 -6.362 -22.579 1.00 74.81 79 GLU A CA 1
ATOM 646 C C . GLU A 1 79 ? -0.775 -6.130 -23.944 1.00 74.81 79 GLU A C 1
ATOM 648 O O . GLU A 1 79 ? 0.201 -6.794 -24.289 1.00 74.81 79 GLU A O 1
ATOM 653 N N . GLN A 1 80 ? -1.266 -5.147 -24.706 1.00 75.25 80 GLN A N 1
ATOM 654 C CA . GLN A 1 80 ? -0.683 -4.752 -25.987 1.00 75.25 80 GLN A CA 1
ATOM 655 C C . GLN A 1 80 ? 0.588 -3.924 -25.792 1.00 75.25 80 GLN A C 1
ATOM 657 O O . GLN A 1 80 ? 1.577 -4.174 -26.477 1.00 75.25 80 GLN A O 1
ATOM 662 N N . ILE A 1 81 ? 0.592 -2.989 -24.836 1.00 73.62 81 ILE A N 1
ATOM 663 C CA . ILE A 1 81 ? 1.773 -2.186 -24.486 1.00 73.62 81 ILE A CA 1
ATOM 664 C C . ILE A 1 81 ? 2.888 -3.084 -23.940 1.00 73.62 81 ILE A C 1
ATOM 666 O O . ILE A 1 81 ? 4.041 -2.933 -24.340 1.00 73.62 81 ILE A O 1
ATOM 670 N N . ASP A 1 82 ? 2.555 -4.036 -23.068 1.00 71.00 82 ASP A N 1
ATOM 671 C CA . ASP A 1 82 ? 3.517 -4.970 -22.480 1.00 71.00 82 ASP A CA 1
ATOM 672 C C . ASP A 1 82 ? 4.088 -5.922 -23.541 1.00 71.00 82 ASP A C 1
ATOM 674 O O . ASP A 1 82 ? 5.304 -6.083 -23.640 1.00 71.00 82 ASP A O 1
ATOM 678 N N . ALA A 1 83 ? 3.239 -6.466 -24.422 1.00 76.75 83 ALA A N 1
ATOM 679 C CA . ALA A 1 83 ? 3.683 -7.293 -25.543 1.00 76.75 83 ALA A CA 1
ATOM 680 C C . ALA A 1 83 ? 4.548 -6.513 -26.549 1.00 76.75 83 ALA A C 1
ATOM 682 O O . ALA A 1 83 ? 5.553 -7.036 -27.031 1.00 76.75 83 ALA A O 1
ATOM 683 N N . GLU A 1 84 ? 4.201 -5.261 -26.861 1.00 78.44 84 GLU A N 1
ATOM 684 C CA . GLU A 1 84 ? 4.998 -4.407 -27.746 1.00 78.44 84 GLU A CA 1
ATOM 685 C C . GLU A 1 84 ? 6.346 -4.044 -27.109 1.00 78.44 84 GLU A C 1
ATOM 687 O O . GLU A 1 84 ? 7.375 -4.050 -27.790 1.00 78.44 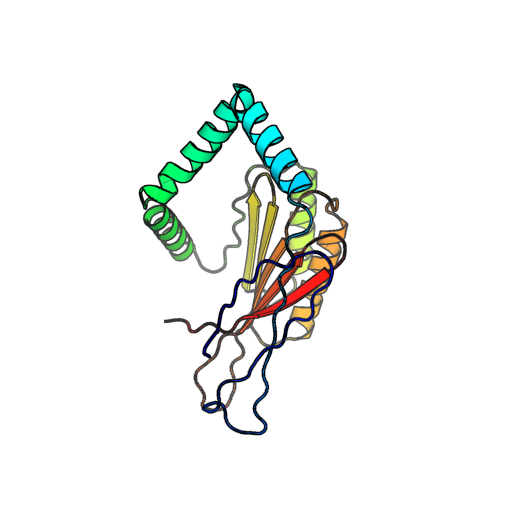84 GLU A O 1
ATOM 692 N N . LEU A 1 85 ? 6.368 -3.761 -25.803 1.00 75.88 85 LEU A N 1
ATOM 693 C CA . LEU A 1 85 ? 7.593 -3.483 -25.061 1.00 75.88 85 LEU A CA 1
ATOM 694 C C . LEU A 1 85 ? 8.497 -4.719 -25.024 1.00 75.88 85 LEU A C 1
ATOM 696 O O . LEU A 1 85 ? 9.682 -4.611 -25.334 1.00 75.88 85 LEU A O 1
ATOM 700 N N . HIS A 1 86 ? 7.939 -5.894 -24.731 1.00 70.12 86 HIS A N 1
ATOM 701 C CA . HIS A 1 86 ? 8.657 -7.165 -24.764 1.00 70.12 86 HIS A CA 1
ATOM 702 C C . HIS A 1 86 ? 9.216 -7.475 -26.154 1.00 70.12 86 HIS A C 1
ATOM 704 O O . HIS A 1 86 ? 10.401 -7.775 -26.276 1.00 70.12 86 HIS A O 1
ATOM 710 N N . ALA A 1 87 ? 8.416 -7.319 -27.210 1.00 76.25 87 ALA A N 1
ATOM 711 C CA . ALA A 1 87 ? 8.870 -7.525 -28.582 1.00 76.25 87 ALA A CA 1
ATOM 712 C C . ALA A 1 87 ? 9.984 -6.541 -28.977 1.00 76.25 87 ALA A C 1
ATOM 714 O O . ALA A 1 87 ? 10.937 -6.921 -29.656 1.00 76.25 87 ALA A O 1
ATOM 715 N N . LYS A 1 88 ? 9.906 -5.280 -28.528 1.00 74.50 88 LYS A N 1
ATOM 716 C CA . LYS A 1 88 ? 10.982 -4.299 -28.724 1.00 74.50 88 LYS A CA 1
ATOM 717 C C . LYS A 1 88 ? 12.249 -4.695 -27.977 1.00 74.50 88 LYS A C 1
ATOM 719 O O . LYS A 1 88 ? 13.321 -4.556 -28.549 1.00 74.50 88 LYS A O 1
ATOM 724 N N . ILE A 1 89 ? 12.135 -5.192 -26.746 1.00 70.75 89 ILE A N 1
ATOM 725 C CA . ILE A 1 89 ? 13.275 -5.671 -25.953 1.00 70.75 89 ILE A CA 1
ATOM 726 C C . ILE A 1 89 ? 13.924 -6.892 -26.623 1.00 70.75 89 ILE A C 1
ATOM 728 O O . ILE A 1 89 ? 15.144 -6.940 -26.740 1.00 70.75 89 ILE A O 1
ATOM 732 N N . GLU A 1 90 ? 13.137 -7.849 -27.116 1.00 72.94 90 GLU A N 1
ATOM 733 C CA . GLU A 1 90 ? 13.644 -9.051 -27.797 1.00 72.94 90 GLU A CA 1
ATOM 734 C C . GLU A 1 90 ? 14.265 -8.759 -29.169 1.00 72.94 90 GLU A C 1
ATOM 736 O O . GLU A 1 90 ? 15.217 -9.424 -29.575 1.00 72.94 90 GLU A O 1
ATOM 741 N N . ALA A 1 91 ? 13.752 -7.759 -29.890 1.00 76.12 91 ALA A N 1
ATOM 742 C CA . ALA A 1 91 ? 14.293 -7.342 -31.182 1.00 76.12 91 ALA A CA 1
ATOM 743 C C . ALA A 1 91 ? 15.588 -6.516 -31.065 1.00 76.12 91 ALA A C 1
ATOM 745 O O . ALA A 1 91 ? 16.212 -6.210 -32.087 1.00 76.12 91 ALA A O 1
ATOM 746 N N . MET A 1 92 ? 15.994 -6.126 -29.852 1.00 69.44 92 MET A N 1
ATOM 747 C CA . MET A 1 92 ? 17.232 -5.378 -29.644 1.00 69.44 92 MET A CA 1
ATOM 748 C C . MET A 1 92 ? 18.462 -6.296 -29.748 1.00 69.44 92 MET A C 1
ATOM 750 O O . MET A 1 92 ? 18.433 -7.432 -29.270 1.00 69.44 92 MET A O 1
ATOM 754 N N . PRO A 1 93 ? 19.571 -5.830 -30.359 1.00 71.69 93 PRO A N 1
ATOM 755 C CA . PRO A 1 93 ? 20.785 -6.628 -30.458 1.00 71.69 93 PRO A CA 1
ATOM 756 C C . PRO A 1 93 ? 21.347 -6.939 -29.060 1.00 71.69 93 PRO A C 1
ATOM 758 O O . PRO A 1 93 ? 21.440 -6.027 -28.232 1.00 71.69 93 PRO A O 1
ATOM 761 N N . PRO A 1 94 ? 21.783 -8.183 -28.792 1.00 58.34 94 PRO A N 1
ATOM 762 C CA . PRO A 1 94 ? 22.471 -8.505 -27.548 1.00 58.34 94 PRO A CA 1
ATOM 763 C C . PRO A 1 94 ? 23.756 -7.670 -27.418 1.00 58.34 94 PRO A C 1
ATOM 765 O O . PRO A 1 94 ? 24.501 -7.513 -28.386 1.00 58.34 94 PRO A O 1
ATOM 768 N N . GLY A 1 95 ? 24.003 -7.125 -26.223 1.00 52.16 95 GLY A N 1
ATOM 769 C CA . GLY A 1 95 ? 25.184 -6.305 -25.914 1.00 52.16 95 GLY A CA 1
ATOM 770 C C . GLY A 1 95 ? 25.010 -4.792 -26.090 1.00 52.16 95 GLY A C 1
ATOM 771 O O . GLY A 1 95 ? 25.980 -4.049 -25.964 1.00 52.16 95 GLY A O 1
ATOM 772 N N . VAL A 1 96 ? 23.795 -4.309 -26.368 1.00 45.66 96 VAL A N 1
ATOM 773 C CA . VAL A 1 96 ? 23.505 -2.874 -26.467 1.00 45.66 96 VAL A CA 1
ATOM 774 C C . VAL A 1 96 ? 22.804 -2.394 -25.191 1.00 45.66 96 VAL A C 1
ATOM 776 O O . VAL A 1 96 ? 21.591 -2.522 -25.051 1.00 45.66 96 VAL A O 1
ATOM 779 N N . CYS A 1 97 ? 23.560 -1.806 -24.258 1.00 41.19 97 CYS A N 1
ATOM 780 C CA . CYS A 1 97 ? 22.987 -1.028 -23.155 1.00 41.19 97 CYS A CA 1
ATOM 781 C C . CYS A 1 97 ? 22.325 0.222 -23.750 1.00 41.19 97 CYS A C 1
ATOM 783 O O . CYS A 1 97 ? 23.019 1.130 -24.219 1.00 41.19 97 CYS A O 1
ATOM 785 N N . HIS A 1 98 ? 20.993 0.277 -23.795 1.00 48.06 98 HIS A N 1
ATOM 786 C CA . HIS A 1 98 ? 20.279 1.483 -24.211 1.00 48.06 98 HIS A CA 1
ATOM 787 C C . HIS A 1 98 ? 19.422 2.041 -23.088 1.00 48.06 98 HIS A C 1
ATOM 789 O O . HIS A 1 98 ? 18.547 1.390 -22.523 1.00 48.06 98 HIS A O 1
ATOM 795 N N . PHE A 1 99 ? 19.699 3.307 -22.797 1.00 46.56 99 PHE A N 1
ATOM 796 C CA . PHE A 1 99 ? 18.955 4.117 -21.864 1.00 46.56 99 PHE A CA 1
ATOM 797 C C . PHE A 1 99 ? 17.775 4.741 -22.609 1.00 46.56 99 PHE A C 1
ATOM 799 O O . PHE A 1 99 ? 17.964 5.601 -23.470 1.00 46.56 99 PHE A O 1
ATOM 806 N N . ALA A 1 100 ? 16.550 4.340 -22.278 1.00 41.72 100 ALA A N 1
ATOM 807 C CA . ALA A 1 100 ? 15.370 5.114 -22.643 1.00 41.72 100 ALA A CA 1
ATOM 808 C C . ALA A 1 100 ? 15.271 6.308 -21.678 1.00 41.72 100 ALA A C 1
ATOM 810 O O . ALA A 1 100 ? 14.483 6.311 -20.733 1.00 41.72 100 ALA A O 1
ATOM 811 N N . LEU A 1 101 ? 16.145 7.300 -21.863 1.00 43.03 101 LEU A N 1
ATOM 812 C CA . LEU A 1 101 ? 16.103 8.538 -21.092 1.00 43.03 101 LEU A CA 1
ATOM 813 C C . LEU A 1 101 ? 15.126 9.487 -21.773 1.00 43.03 101 LEU A C 1
ATOM 815 O O . LEU A 1 101 ? 15.396 10.014 -22.851 1.00 43.03 101 LEU A O 1
ATOM 819 N N . HIS A 1 102 ? 14.010 9.775 -21.107 1.00 44.28 102 HIS A N 1
ATOM 820 C CA . HIS A 1 102 ? 13.463 11.123 -21.216 1.00 44.28 102 HIS A CA 1
ATOM 821 C C . HIS A 1 102 ? 14.587 12.114 -20.867 1.00 44.28 102 HIS A C 1
ATOM 823 O O . HIS A 1 102 ? 15.364 11.805 -19.959 1.00 44.28 102 HIS A O 1
ATOM 829 N N . PRO A 1 103 ? 14.711 13.263 -21.562 1.00 48.19 103 PRO A N 1
ATOM 830 C CA . PRO A 1 103 ? 15.813 14.196 -21.347 1.00 48.19 103 PRO A CA 1
ATOM 831 C C . PRO A 1 103 ? 15.926 14.519 -19.858 1.00 48.19 103 PRO A C 1
ATOM 833 O O . PRO A 1 103 ? 14.994 15.044 -19.241 1.00 48.19 103 PRO A O 1
ATOM 836 N N . LEU A 1 104 ? 17.047 14.117 -19.267 1.00 56.22 104 LEU A N 1
ATOM 837 C CA . LEU A 1 104 ? 17.303 14.331 -17.860 1.00 56.22 104 LEU A CA 1
ATOM 838 C C . LEU A 1 104 ? 17.785 15.766 -17.641 1.00 56.22 104 LEU A C 1
ATOM 840 O O . LEU A 1 104 ? 18.349 16.387 -18.544 1.00 56.22 104 LEU A O 1
ATOM 844 N N . PRO A 1 105 ? 17.616 16.306 -16.427 1.00 66.88 105 PRO A N 1
ATOM 845 C CA . PRO A 1 105 ? 18.446 17.408 -15.971 1.00 66.88 105 PRO A CA 1
ATOM 846 C C . PRO A 1 105 ? 19.932 17.063 -16.184 1.00 66.88 105 PRO A C 1
ATOM 848 O O . PRO A 1 105 ? 20.359 15.935 -15.925 1.00 66.88 105 PRO A O 1
ATOM 851 N N . THR A 1 106 ? 20.709 18.015 -16.701 1.00 66.19 106 THR A N 1
ATOM 852 C CA . THR A 1 106 ? 22.087 17.810 -17.185 1.00 66.19 106 THR A CA 1
ATOM 853 C C . THR A 1 106 ? 23.042 17.260 -16.115 1.00 66.19 106 THR A C 1
ATOM 855 O O . THR A 1 106 ? 24.041 16.619 -16.431 1.00 66.19 106 THR A O 1
ATOM 858 N N . ASP A 1 107 ? 22.735 17.509 -14.843 1.00 71.00 107 ASP A N 1
ATOM 859 C CA . ASP A 1 107 ? 23.437 17.014 -13.658 1.00 71.00 107 ASP A CA 1
ATOM 860 C C . ASP A 1 107 ? 23.193 15.518 -13.397 1.00 71.00 107 ASP A C 1
ATOM 862 O O . ASP A 1 107 ? 24.111 14.804 -12.992 1.00 71.00 107 ASP A O 1
ATOM 866 N N . VAL A 1 108 ? 21.994 15.013 -13.702 1.00 71.56 108 VAL A N 1
ATOM 867 C CA . VAL A 1 108 ? 21.646 13.588 -13.572 1.00 71.56 108 VAL A CA 1
ATOM 868 C C . VAL A 1 108 ? 22.308 12.760 -14.674 1.00 71.56 108 VAL A C 1
ATOM 870 O O . VAL A 1 108 ? 22.825 11.680 -14.398 1.00 71.56 108 VAL A O 1
ATOM 873 N N . ASP A 1 109 ? 22.360 13.282 -15.902 1.00 72.75 109 ASP A N 1
ATOM 874 C CA . ASP A 1 109 ? 23.045 12.623 -17.022 1.00 72.75 109 ASP A CA 1
ATOM 875 C C . ASP A 1 109 ? 24.544 12.445 -16.759 1.00 72.75 109 ASP A C 1
ATOM 877 O O . ASP A 1 109 ? 25.115 11.400 -17.074 1.00 72.75 109 ASP A O 1
ATOM 881 N N . ALA A 1 110 ? 25.195 13.450 -16.166 1.00 79.69 110 ALA A N 1
ATOM 882 C CA . ALA A 1 110 ? 26.612 13.374 -15.824 1.00 79.69 110 ALA A CA 1
ATOM 883 C C . ALA A 1 110 ? 26.878 12.329 -14.727 1.00 79.69 110 ALA A C 1
ATOM 885 O O . ALA A 1 110 ? 27.831 11.558 -14.835 1.00 79.69 110 ALA A O 1
ATOM 886 N N . ALA A 1 111 ? 26.013 12.263 -13.707 1.00 79.06 111 ALA A N 1
ATOM 887 C CA . ALA A 1 111 ? 26.112 11.274 -12.635 1.00 79.06 111 ALA A CA 1
ATOM 888 C C . ALA A 1 111 ? 25.899 9.841 -13.148 1.00 79.06 111 ALA A C 1
ATOM 890 O O . ALA A 1 111 ? 26.661 8.943 -12.794 1.00 79.06 111 ALA A O 1
ATOM 891 N N . ILE A 1 112 ? 24.909 9.633 -14.024 1.00 77.94 112 ILE A N 1
ATOM 892 C CA . ILE A 1 112 ? 24.649 8.328 -14.643 1.00 77.94 112 ILE A CA 1
ATOM 893 C C . ILE A 1 112 ? 25.823 7.910 -15.533 1.00 77.94 112 ILE A C 1
ATOM 895 O O . ILE A 1 112 ? 26.269 6.772 -15.438 1.00 77.94 112 ILE A O 1
ATOM 899 N N . LYS A 1 113 ? 26.383 8.819 -16.342 1.00 81.56 113 LYS A N 1
ATOM 900 C CA . LYS A 1 113 ? 27.580 8.529 -17.152 1.00 81.56 113 LYS A CA 1
ATOM 901 C C . LYS A 1 113 ? 28.778 8.125 -16.299 1.00 81.56 113 LYS A C 1
ATOM 903 O O . LYS A 1 113 ? 29.373 7.088 -16.565 1.00 81.56 113 LYS A O 1
ATOM 908 N N . ALA A 1 114 ? 29.077 8.881 -15.244 1.00 83.62 114 ALA A N 1
ATOM 909 C CA . ALA A 1 114 ? 30.168 8.550 -14.330 1.00 83.62 114 ALA A CA 1
ATOM 910 C C . ALA A 1 114 ? 29.951 7.199 -13.622 1.00 83.62 114 ALA A C 1
ATOM 912 O O . ALA A 1 114 ? 30.904 6.464 -13.375 1.00 83.62 114 ALA A O 1
ATOM 913 N N . PHE A 1 115 ? 28.700 6.854 -13.303 1.00 83.00 115 PHE A N 1
ATOM 914 C CA . PHE A 1 115 ? 28.347 5.551 -12.742 1.00 83.00 115 PHE A CA 1
ATOM 915 C C . PHE A 1 115 ? 28.575 4.410 -13.745 1.00 83.00 115 PHE A C 1
ATOM 917 O O . PHE A 1 115 ? 29.160 3.394 -13.387 1.00 83.00 115 PHE A O 1
ATOM 924 N N . ILE A 1 116 ? 28.186 4.593 -15.008 1.00 80.06 116 ILE A N 1
ATOM 925 C CA . ILE A 1 116 ? 28.414 3.603 -16.072 1.00 80.06 116 ILE A CA 1
ATOM 926 C C . ILE A 1 116 ? 29.911 3.382 -16.301 1.00 80.06 116 ILE A C 1
ATOM 928 O O . ILE A 1 116 ? 30.348 2.239 -16.342 1.00 80.06 116 ILE A O 1
ATOM 932 N N . GLU A 1 117 ? 30.702 4.454 -16.386 1.00 83.81 117 GLU A N 1
ATOM 933 C CA . GLU A 1 117 ? 32.161 4.374 -16.559 1.00 83.81 117 GLU A CA 1
ATOM 934 C C . GLU A 1 117 ? 32.844 3.618 -15.405 1.00 83.81 117 GLU A C 1
ATOM 936 O O . GLU A 1 117 ? 33.836 2.925 -15.615 1.00 83.81 117 GLU A O 1
ATOM 941 N N . LYS A 1 118 ? 32.302 3.703 -14.182 1.00 84.94 118 LYS A N 1
ATOM 942 C CA . LYS A 1 118 ? 32.783 2.916 -13.034 1.00 84.94 118 LYS A CA 1
ATOM 943 C C . LYS A 1 118 ? 32.429 1.433 -13.123 1.00 84.94 118 LYS A C 1
ATOM 945 O O . LYS A 1 118 ? 33.160 0.617 -12.572 1.00 84.94 118 LYS A O 1
ATOM 950 N N . LEU A 1 119 ? 31.309 1.098 -13.760 1.00 81.94 119 LEU A N 1
ATOM 951 C CA . LEU A 1 119 ? 30.822 -0.275 -13.891 1.00 81.94 119 LEU A CA 1
ATOM 952 C C . LEU A 1 119 ? 31.369 -0.998 -15.131 1.00 81.94 119 LEU A C 1
ATOM 954 O O . LEU A 1 119 ? 31.427 -2.222 -15.132 1.00 81.94 119 LEU A O 1
ATOM 958 N N . GLU A 1 120 ? 31.804 -0.264 -16.158 1.00 79.62 120 GLU A N 1
ATOM 959 C CA . GLU A 1 120 ? 32.382 -0.807 -17.398 1.00 79.62 120 GLU A CA 1
ATOM 960 C C . GLU A 1 120 ? 33.540 -1.813 -17.188 1.00 79.62 120 GLU A C 1
ATOM 962 O O . GLU A 1 120 ? 33.608 -2.793 -17.930 1.00 79.62 120 GLU A O 1
ATOM 967 N N . PRO A 1 121 ? 34.434 -1.662 -16.185 1.00 84.38 121 PRO A N 1
ATOM 968 C CA . PRO A 1 121 ? 35.505 -2.630 -15.936 1.00 84.38 121 PRO A CA 1
ATOM 969 C C . PRO A 1 121 ? 35.040 -3.981 -15.370 1.00 84.38 121 PRO A C 1
ATOM 971 O O . PRO A 1 121 ? 35.846 -4.914 -15.316 1.00 84.38 121 PRO A O 1
ATOM 974 N N . ILE A 1 122 ? 33.789 -4.095 -14.914 1.00 82.81 122 ILE A N 1
ATOM 975 C CA . ILE A 1 122 ? 33.255 -5.317 -14.307 1.00 82.81 122 ILE A CA 1
ATOM 976 C C . ILE A 1 122 ? 32.911 -6.299 -15.432 1.00 82.81 122 ILE A C 1
ATOM 978 O O . ILE A 1 122 ? 31.889 -6.163 -16.100 1.00 82.81 122 ILE A O 1
ATOM 982 N N . GLN A 1 123 ? 33.779 -7.292 -15.651 1.00 77.12 123 GLN A N 1
ATOM 983 C CA . GLN A 1 123 ? 33.672 -8.254 -16.761 1.00 77.12 123 GLN A CA 1
ATOM 984 C C . GLN A 1 123 ? 32.380 -9.081 -16.720 1.00 77.12 123 GLN A C 1
ATOM 986 O O . GLN A 1 123 ? 31.931 -9.588 -17.745 1.00 77.12 123 GLN A O 1
ATOM 991 N N . GLU A 1 124 ? 31.794 -9.214 -15.535 1.00 80.25 124 GLU A N 1
ATOM 992 C CA . GLU A 1 124 ? 30.571 -9.950 -15.255 1.00 80.25 124 GLU A CA 1
ATOM 993 C C . GLU A 1 124 ? 29.292 -9.145 -15.517 1.00 80.25 124 GLU A C 1
ATOM 995 O O . GLU A 1 124 ? 28.208 -9.714 -15.437 1.00 80.25 124 GLU A O 1
ATOM 1000 N N . LEU A 1 125 ? 29.369 -7.848 -15.825 1.00 77.25 125 LEU A N 1
ATOM 1001 C CA . LEU A 1 125 ? 28.185 -7.045 -16.124 1.00 77.25 125 LEU A CA 1
ATOM 1002 C C . LEU A 1 125 ? 27.722 -7.287 -17.569 1.00 77.25 125 LEU A C 1
ATOM 1004 O O . LEU A 1 125 ? 28.336 -6.820 -18.524 1.00 77.25 125 LEU A O 1
ATOM 1008 N N . GLU A 1 126 ? 26.605 -7.994 -17.734 1.00 75.31 126 GLU A N 1
ATOM 1009 C CA . GLU A 1 126 ? 26.053 -8.342 -19.050 1.00 75.31 126 GLU A CA 1
ATOM 1010 C C . GLU A 1 126 ? 25.217 -7.203 -19.638 1.00 75.31 126 GLU A C 1
ATOM 1012 O O . GLU A 1 126 ? 25.280 -6.911 -20.832 1.00 75.31 126 GLU A O 1
ATOM 1017 N N . SER A 1 127 ? 24.405 -6.555 -18.800 1.00 73.88 127 SER A N 1
ATOM 1018 C CA . SER A 1 127 ? 23.625 -5.394 -19.220 1.00 73.88 127 SER A CA 1
ATOM 1019 C C . SER A 1 127 ? 23.281 -4.480 -18.053 1.00 73.88 127 SER A C 1
ATOM 1021 O O . SER A 1 127 ? 23.063 -4.928 -16.926 1.00 73.88 127 SER A O 1
ATOM 1023 N N . LEU A 1 128 ? 23.200 -3.183 -18.340 1.00 77.19 128 LEU A N 1
ATOM 1024 C CA . LEU A 1 128 ? 22.759 -2.155 -17.409 1.00 77.19 128 LEU A CA 1
ATOM 1025 C C . LEU A 1 128 ? 21.695 -1.294 -18.088 1.00 77.19 128 LEU A C 1
ATOM 1027 O O . LEU A 1 128 ? 21.917 -0.746 -19.167 1.00 77.19 128 LEU A O 1
ATOM 1031 N N . TRP A 1 129 ? 20.552 -1.150 -17.431 1.00 73.81 129 TRP A N 1
ATOM 1032 C CA . TRP A 1 129 ? 19.410 -0.383 -17.908 1.00 73.81 129 TRP A CA 1
ATOM 1033 C C . TRP A 1 129 ? 19.054 0.672 -16.873 1.00 73.81 129 TRP A C 1
ATOM 1035 O O . TRP A 1 129 ? 18.967 0.361 -15.687 1.00 73.81 129 TRP A O 1
ATOM 1045 N N . ALA A 1 130 ? 18.792 1.901 -17.312 1.00 73.56 130 ALA A N 1
ATOM 1046 C CA . ALA A 1 130 ? 18.179 2.922 -16.472 1.00 73.56 130 ALA A CA 1
ATOM 1047 C C . ALA A 1 130 ? 16.883 3.407 -17.112 1.00 73.56 130 ALA A C 1
ATOM 1049 O O . ALA A 1 130 ? 16.844 3.706 -18.307 1.00 73.56 130 ALA A O 1
ATOM 1050 N N . TYR A 1 131 ? 15.842 3.528 -16.300 1.00 72.19 131 TYR A N 1
ATOM 1051 C CA . TYR A 1 131 ? 14.568 4.109 -16.684 1.00 72.19 131 TYR A CA 1
ATOM 1052 C C . TYR A 1 131 ? 14.182 5.188 -15.680 1.00 72.19 131 TYR A C 1
ATOM 1054 O O . TYR A 1 131 ? 14.121 4.928 -14.478 1.00 72.19 131 TYR A O 1
ATOM 1062 N N . LYS A 1 132 ? 13.892 6.397 -16.165 1.00 65.31 132 LYS A N 1
ATOM 1063 C CA . LYS A 1 132 ? 13.388 7.484 -15.326 1.00 65.31 132 LYS A CA 1
ATOM 1064 C C . LYS A 1 132 ? 11.957 7.845 -15.707 1.00 65.31 132 LYS A C 1
ATOM 1066 O O . LYS A 1 132 ? 11.684 8.214 -16.844 1.00 65.31 132 LYS A O 1
ATOM 1071 N N . ASN A 1 133 ? 11.079 7.814 -14.715 1.00 67.12 133 ASN A N 1
ATOM 1072 C CA . ASN A 1 133 ? 9.763 8.442 -14.722 1.00 67.12 133 ASN A CA 1
ATOM 1073 C C . ASN A 1 133 ? 9.861 9.792 -13.966 1.00 67.12 133 ASN A C 1
ATOM 1075 O O . ASN A 1 133 ? 10.758 9.938 -13.128 1.00 67.12 133 ASN A O 1
ATOM 1079 N N . PRO A 1 134 ? 8.967 10.773 -14.209 1.00 66.31 134 PRO A N 1
ATOM 1080 C CA . PRO A 1 134 ? 8.850 12.003 -13.411 1.00 66.31 134 PRO A CA 1
ATOM 1081 C C . PRO A 1 134 ? 9.048 11.861 -11.891 1.00 66.31 134 PRO A C 1
ATOM 1083 O O . PRO A 1 134 ? 9.546 12.788 -11.255 1.00 66.31 134 PRO A O 1
ATOM 1086 N N . HIS A 1 135 ? 8.701 10.710 -11.317 1.00 62.16 135 HIS A N 1
ATOM 1087 C CA . HIS A 1 135 ? 8.754 10.453 -9.884 1.00 62.16 135 HIS A CA 1
ATOM 1088 C C . HIS A 1 135 ? 9.856 9.497 -9.433 1.00 62.16 135 HIS A C 1
ATOM 1090 O O . HIS A 1 135 ? 10.070 9.425 -8.236 1.00 62.16 135 HIS A O 1
ATOM 1096 N N . ASN A 1 136 ? 10.517 8.747 -10.327 1.00 67.38 136 ASN A N 1
ATOM 1097 C CA . ASN A 1 136 ? 11.390 7.629 -9.939 1.00 67.38 136 ASN A CA 1
ATOM 1098 C C . ASN A 1 136 ? 12.495 7.339 -10.970 1.00 67.38 136 ASN A C 1
ATOM 1100 O O . ASN A 1 136 ? 12.283 7.477 -12.171 1.00 67.38 136 ASN A O 1
ATOM 1104 N N . LEU A 1 137 ? 13.649 6.853 -10.506 1.00 71.44 137 LEU A N 1
ATOM 1105 C CA . LEU A 1 137 ? 14.748 6.304 -11.303 1.00 71.44 137 LEU A CA 1
ATOM 1106 C C . LEU A 1 137 ? 14.879 4.819 -10.953 1.00 71.44 137 LEU A C 1
ATOM 1108 O O . LEU A 1 137 ? 15.177 4.460 -9.816 1.00 71.44 137 LEU A O 1
ATOM 1112 N N . ARG A 1 138 ? 14.659 3.956 -11.939 1.00 73.00 138 ARG A N 1
ATOM 1113 C CA . ARG A 1 138 ? 14.842 2.508 -11.843 1.00 73.00 138 ARG A CA 1
ATOM 1114 C C . ARG A 1 138 ? 16.110 2.115 -12.578 1.00 73.00 138 ARG A C 1
ATOM 1116 O O . ARG A 1 138 ? 16.357 2.611 -13.675 1.00 73.00 138 ARG A O 1
ATOM 1123 N N . LEU A 1 139 ? 16.890 1.225 -11.977 1.00 72.00 139 LEU A N 1
ATOM 1124 C CA . LEU A 1 139 ? 18.144 0.739 -12.536 1.00 72.00 139 LEU A CA 1
ATOM 1125 C C . LEU A 1 139 ? 18.162 -0.787 -12.475 1.00 72.00 139 LEU A C 1
ATOM 1127 O O . LEU A 1 139 ? 17.999 -1.380 -11.412 1.00 72.00 139 LEU A O 1
ATOM 1131 N N . TRP A 1 140 ? 18.365 -1.434 -13.616 1.00 73.50 140 TRP A N 1
ATOM 1132 C CA . TRP A 1 140 ? 18.481 -2.886 -13.717 1.00 73.50 140 TRP A CA 1
ATOM 1133 C C . TRP A 1 140 ? 19.890 -3.255 -14.151 1.00 73.50 140 TRP A C 1
ATOM 1135 O O . TRP A 1 140 ? 20.342 -2.791 -15.190 1.00 73.50 140 TRP A O 1
ATOM 1145 N N . ALA A 1 141 ? 20.566 -4.094 -13.369 1.00 73.88 141 ALA A N 1
ATOM 1146 C CA . ALA A 1 141 ? 21.898 -4.597 -13.677 1.00 73.88 141 ALA A CA 1
ATOM 1147 C C . ALA A 1 141 ? 21.837 -6.125 -13.752 1.00 73.88 141 ALA A C 1
ATOM 1149 O O . ALA A 1 141 ? 21.463 -6.789 -12.787 1.00 73.88 141 ALA A O 1
ATOM 1150 N N . VAL A 1 142 ? 22.178 -6.687 -14.905 1.00 73.50 142 VAL A N 1
ATOM 1151 C CA . VAL A 1 142 ? 22.251 -8.135 -15.106 1.00 73.50 142 VAL A CA 1
ATOM 1152 C C . VAL A 1 142 ? 23.708 -8.549 -15.008 1.00 73.50 142 VAL A C 1
ATOM 1154 O O . VAL A 1 142 ? 24.546 -8.031 -15.743 1.00 73.50 142 VAL A O 1
ATOM 1157 N N . MET A 1 143 ? 23.986 -9.477 -14.095 1.00 74.94 143 MET A N 1
ATOM 1158 C CA . MET A 1 143 ? 25.324 -9.988 -13.828 1.00 74.94 143 MET A CA 1
ATOM 1159 C C . MET A 1 143 ? 25.411 -11.443 -14.290 1.00 74.94 143 MET A C 1
ATOM 1161 O O . MET A 1 143 ? 24.576 -12.275 -13.934 1.00 74.94 143 MET A O 1
ATOM 1165 N N . THR A 1 144 ? 26.435 -11.772 -15.065 1.00 74.94 144 THR A N 1
ATOM 1166 C CA . THR A 1 144 ? 26.774 -13.143 -15.448 1.00 74.94 144 THR A CA 1
ATOM 1167 C C . THR A 1 144 ? 27.903 -13.671 -14.580 1.00 74.94 144 THR A C 1
ATOM 1169 O O . THR A 1 144 ? 28.969 -13.070 -14.515 1.00 74.94 144 THR A O 1
ATOM 1172 N N . GLY A 1 145 ? 27.699 -14.836 -13.969 1.00 70.56 145 GLY A N 1
ATOM 1173 C CA . GLY A 1 145 ? 28.720 -15.531 -13.187 1.00 70.56 145 GLY A CA 1
ATOM 1174 C C . GLY A 1 145 ? 28.526 -15.434 -11.674 1.00 70.56 145 GLY A C 1
ATOM 1175 O O . GLY A 1 145 ? 27.680 -14.701 -11.169 1.00 70.56 145 GLY A O 1
ATOM 1176 N N . ASP A 1 146 ? 29.331 -16.216 -10.955 1.00 71.69 146 ASP A N 1
ATOM 1177 C CA . ASP A 1 146 ? 29.253 -16.384 -9.497 1.00 71.69 146 ASP A CA 1
ATOM 1178 C C . ASP A 1 146 ? 30.319 -15.562 -8.749 1.00 71.69 146 ASP A C 1
ATOM 1180 O O . ASP A 1 146 ? 30.729 -15.908 -7.635 1.00 71.69 146 ASP A O 1
ATOM 1184 N N . ASN A 1 147 ? 30.806 -14.478 -9.361 1.00 79.44 147 ASN A N 1
ATOM 1185 C CA . ASN A 1 147 ? 31.848 -13.649 -8.771 1.00 79.44 147 ASN A CA 1
ATOM 1186 C C . ASN A 1 147 ? 31.271 -12.729 -7.684 1.00 79.44 147 ASN A C 1
ATOM 1188 O O . ASN A 1 147 ? 30.782 -11.634 -7.950 1.00 79.44 147 ASN A O 1
ATOM 1192 N N . TYR A 1 148 ? 31.377 -13.174 -6.434 1.00 75.81 148 TYR A N 1
ATOM 1193 C CA . TYR A 1 148 ? 30.945 -12.415 -5.259 1.00 75.81 148 TYR A CA 1
ATOM 1194 C C . TYR A 1 148 ? 31.613 -11.032 -5.141 1.00 75.81 148 TYR A C 1
ATOM 1196 O O . TYR A 1 148 ? 31.008 -10.102 -4.615 1.00 75.81 148 TYR A O 1
ATOM 1204 N N . GLU A 1 149 ? 32.839 -10.876 -5.647 1.00 77.69 149 GLU A N 1
ATOM 1205 C CA . GLU A 1 149 ? 33.533 -9.586 -5.639 1.00 77.69 149 GLU A CA 1
ATOM 1206 C C . GLU A 1 149 ? 32.874 -8.598 -6.611 1.00 77.69 149 GLU A C 1
ATOM 1208 O O . GLU A 1 149 ? 32.709 -7.424 -6.286 1.00 77.69 149 GLU A O 1
ATOM 1213 N N . ALA A 1 150 ? 32.420 -9.083 -7.772 1.00 76.44 150 ALA A N 1
ATOM 1214 C CA . ALA A 1 150 ? 31.685 -8.276 -8.741 1.00 76.44 150 ALA A CA 1
ATOM 1215 C C . ALA A 1 150 ? 30.324 -7.829 -8.174 1.00 76.44 150 ALA A C 1
ATOM 1217 O O . ALA A 1 150 ? 29.945 -6.668 -8.321 1.00 76.44 150 ALA A O 1
ATOM 1218 N N . ASP A 1 151 ? 29.628 -8.706 -7.438 1.00 73.69 151 ASP A N 1
ATOM 1219 C CA . ASP A 1 151 ? 28.393 -8.351 -6.721 1.00 73.69 151 ASP A CA 1
ATOM 1220 C C . ASP A 1 151 ? 28.620 -7.227 -5.694 1.00 73.69 151 ASP A C 1
ATOM 1222 O O . ASP A 1 151 ? 27.779 -6.329 -5.554 1.00 73.69 151 ASP A O 1
ATOM 1226 N N . ILE A 1 152 ? 29.744 -7.267 -4.965 1.00 78.62 152 ILE A N 1
ATOM 1227 C CA . ILE A 1 152 ? 30.119 -6.220 -4.004 1.00 78.62 152 ILE A CA 1
ATOM 1228 C C . ILE A 1 152 ? 30.406 -4.912 -4.736 1.00 78.62 152 ILE A C 1
ATOM 1230 O O . ILE A 1 152 ? 29.819 -3.896 -4.375 1.00 78.62 152 ILE A O 1
ATOM 1234 N N . GLN A 1 153 ? 31.232 -4.934 -5.784 1.00 81.44 153 GLN A N 1
ATOM 1235 C CA . GLN A 1 153 ? 31.603 -3.732 -6.539 1.00 81.44 153 GLN A CA 1
ATOM 1236 C C . GLN A 1 153 ? 30.382 -3.034 -7.145 1.00 81.44 153 GLN A C 1
ATOM 1238 O O . GLN A 1 153 ? 30.249 -1.813 -7.044 1.00 81.44 153 GLN A O 1
ATOM 1243 N N . VAL A 1 154 ? 29.440 -3.802 -7.702 1.00 79.25 154 VAL A N 1
ATOM 1244 C CA . VAL A 1 154 ? 28.163 -3.261 -8.187 1.00 79.25 154 VAL A CA 1
ATOM 1245 C C . VAL A 1 154 ? 27.361 -2.667 -7.030 1.00 79.25 154 VAL A C 1
ATOM 1247 O O . VAL A 1 154 ? 26.868 -1.548 -7.139 1.00 79.25 154 VAL A O 1
ATOM 1250 N N . SER A 1 155 ? 27.259 -3.367 -5.898 1.00 76.12 155 SER A N 1
ATOM 1251 C CA . SER A 1 155 ? 26.517 -2.880 -4.726 1.00 76.12 155 SER A CA 1
ATOM 1252 C C . SER A 1 155 ? 27.113 -1.593 -4.138 1.00 76.12 155 SER A C 1
ATOM 1254 O O . SER A 1 155 ? 26.366 -0.699 -3.739 1.00 76.12 155 SER A O 1
ATOM 1256 N N . GLU A 1 156 ? 28.438 -1.471 -4.097 1.00 81.81 156 GLU A N 1
ATOM 1257 C CA . GLU A 1 156 ? 29.145 -0.280 -3.618 1.00 81.81 156 GLU A CA 1
ATOM 1258 C C . GLU A 1 156 ? 28.952 0.899 -4.569 1.00 81.81 156 GLU A C 1
ATOM 1260 O O . GLU A 1 156 ? 28.545 1.975 -4.129 1.00 81.81 156 GLU A O 1
ATOM 1265 N N . ALA A 1 157 ? 29.130 0.683 -5.876 1.00 81.88 157 ALA A N 1
ATOM 1266 C CA . ALA A 1 157 ? 28.879 1.706 -6.884 1.00 81.88 157 ALA A CA 1
ATOM 1267 C C . ALA A 1 157 ? 27.432 2.219 -6.808 1.00 81.88 157 ALA A C 1
ATOM 1269 O O . ALA A 1 157 ? 27.181 3.420 -6.933 1.00 81.88 157 ALA A O 1
ATOM 1270 N N . ILE A 1 158 ? 26.471 1.316 -6.582 1.00 76.50 158 ILE A N 1
ATOM 1271 C CA . ILE A 1 158 ? 25.060 1.656 -6.384 1.00 76.50 158 ILE A CA 1
ATOM 1272 C C . ILE A 1 158 ? 24.895 2.563 -5.163 1.00 76.50 158 ILE A C 1
ATOM 1274 O O . ILE A 1 158 ? 24.248 3.605 -5.263 1.00 76.50 158 ILE A O 1
ATOM 1278 N N . CYS A 1 159 ? 25.492 2.198 -4.026 1.00 76.81 159 CYS A N 1
ATOM 1279 C CA . CYS A 1 159 ? 25.429 3.000 -2.805 1.00 76.81 159 CYS A CA 1
ATOM 1280 C C . CYS A 1 159 ? 26.010 4.405 -3.015 1.00 76.81 159 CYS A C 1
ATOM 1282 O O . CYS A 1 159 ? 25.364 5.385 -2.646 1.00 76.81 159 CYS A O 1
ATOM 1284 N N . GLU A 1 160 ? 27.171 4.515 -3.665 1.00 81.75 160 GLU A N 1
ATOM 1285 C CA . GLU A 1 160 ? 27.785 5.806 -3.997 1.00 81.75 160 GLU A CA 1
ATOM 1286 C C . GLU A 1 160 ? 26.866 6.662 -4.870 1.00 81.75 160 GLU A C 1
ATOM 1288 O O . GLU A 1 160 ? 26.705 7.860 -4.637 1.00 81.75 160 GLU A O 1
ATOM 1293 N N . MET A 1 161 ? 26.221 6.049 -5.863 1.00 77.25 161 MET A N 1
ATOM 1294 C CA . MET A 1 161 ? 25.292 6.744 -6.746 1.00 77.25 161 MET A CA 1
ATOM 1295 C C . MET A 1 161 ? 24.068 7.265 -5.976 1.00 77.25 161 MET A C 1
ATOM 1297 O O . MET A 1 161 ? 23.596 8.374 -6.223 1.00 77.25 161 MET A O 1
ATOM 1301 N N . MET A 1 162 ? 23.569 6.501 -5.003 1.00 70.88 162 MET A N 1
ATOM 1302 C CA . MET A 1 162 ? 22.443 6.911 -4.159 1.00 70.88 162 MET A CA 1
ATOM 1303 C C . MET A 1 162 ? 22.764 8.097 -3.246 1.00 70.88 162 MET A C 1
ATOM 1305 O O . MET A 1 162 ? 21.842 8.819 -2.869 1.00 70.88 162 MET A O 1
ATOM 1309 N N . ASP A 1 163 ? 24.034 8.317 -2.902 1.00 78.00 163 ASP A N 1
ATOM 1310 C CA . ASP A 1 163 ? 24.458 9.485 -2.123 1.00 78.00 163 ASP A CA 1
ATOM 1311 C C . ASP A 1 163 ? 24.530 10.768 -2.970 1.00 78.00 163 ASP A C 1
ATOM 1313 O O . ASP A 1 163 ? 24.437 11.871 -2.426 1.00 78.00 163 ASP A O 1
ATOM 1317 N N . ILE A 1 164 ? 24.637 10.641 -4.299 1.00 75.69 164 ILE A N 1
ATOM 1318 C CA . ILE A 1 164 ? 24.637 11.773 -5.242 1.00 75.69 164 ILE A CA 1
ATOM 1319 C C . ILE A 1 164 ? 23.218 12.325 -5.439 1.00 75.69 164 ILE A C 1
ATOM 1321 O O . ILE A 1 164 ? 23.033 13.531 -5.620 1.00 75.69 164 ILE A O 1
ATOM 1325 N N . PHE A 1 165 ? 22.198 11.467 -5.381 1.00 69.00 165 PHE A N 1
ATOM 1326 C CA . PHE A 1 165 ? 20.816 11.876 -5.603 1.00 69.00 165 PHE A CA 1
ATOM 1327 C C . PHE A 1 165 ? 20.138 12.363 -4.309 1.00 69.00 165 PHE A C 1
ATOM 1329 O O . PHE A 1 165 ? 20.136 11.658 -3.297 1.00 69.00 165 PHE A O 1
ATOM 1336 N N . PRO A 1 166 ? 19.503 13.551 -4.307 1.00 63.19 166 PRO A N 1
ATOM 1337 C CA . PRO A 1 166 ? 18.829 14.068 -3.123 1.00 63.19 166 PRO A CA 1
ATOM 1338 C C . PRO A 1 166 ? 17.704 13.124 -2.671 1.00 63.19 166 PRO A C 1
ATOM 1340 O O . PRO A 1 166 ? 16.859 12.706 -3.460 1.00 63.19 166 PRO A O 1
ATOM 1343 N N . ARG A 1 167 ? 17.680 12.834 -1.363 1.00 60.25 167 ARG A N 1
ATOM 1344 C CA . ARG A 1 167 ? 16.890 11.790 -0.668 1.00 60.25 167 ARG A CA 1
ATOM 1345 C C . ARG A 1 167 ? 15.360 11.857 -0.815 1.00 60.25 167 ARG A C 1
ATOM 1347 O O . ARG A 1 167 ? 14.667 11.055 -0.198 1.00 60.25 167 ARG A O 1
ATOM 1354 N N . ASN A 1 168 ? 14.820 12.812 -1.565 1.00 49.47 168 ASN A N 1
ATOM 1355 C CA . ASN A 1 168 ? 13.431 13.235 -1.409 1.00 49.47 168 ASN A CA 1
ATOM 1356 C C . ASN A 1 168 ? 12.477 12.773 -2.520 1.00 49.47 168 ASN A C 1
ATOM 1358 O O . ASN A 1 168 ? 11.280 12.981 -2.358 1.00 49.47 168 ASN A O 1
ATOM 1362 N N . HIS A 1 169 ? 12.947 12.167 -3.620 1.00 48.91 169 HIS A N 1
ATOM 1363 C CA . HIS A 1 169 ? 12.076 11.961 -4.793 1.00 48.91 169 HIS A CA 1
ATOM 1364 C C . HIS A 1 169 ? 12.349 10.706 -5.631 1.00 48.91 169 HIS A C 1
ATOM 1366 O O . HIS A 1 169 ? 12.054 10.736 -6.818 1.00 48.91 169 HIS A O 1
ATOM 1372 N N . ILE A 1 170 ? 12.967 9.646 -5.097 1.00 54.00 170 ILE A N 1
ATOM 1373 C CA . ILE A 1 170 ? 13.323 8.491 -5.935 1.00 54.00 170 ILE A CA 1
ATOM 1374 C C . ILE A 1 170 ? 13.212 7.163 -5.171 1.00 54.00 170 ILE A C 1
ATOM 1376 O O . ILE A 1 170 ? 13.994 6.902 -4.258 1.00 54.00 170 ILE A O 1
ATOM 1380 N N . ASP A 1 171 ? 12.289 6.306 -5.607 1.00 49.78 171 ASP A N 1
ATOM 1381 C CA . ASP A 1 171 ? 12.247 4.876 -5.305 1.00 49.78 171 ASP A CA 1
ATOM 1382 C C . ASP A 1 171 ? 13.188 4.128 -6.251 1.00 49.78 171 ASP A C 1
ATOM 1384 O O . ASP A 1 171 ? 12.976 4.075 -7.468 1.00 49.78 171 ASP A O 1
ATOM 1388 N N . TYR A 1 172 ? 14.211 3.498 -5.681 1.00 53.03 172 TYR A N 1
ATOM 1389 C CA . TYR A 1 172 ? 15.157 2.682 -6.431 1.00 53.03 172 TYR A CA 1
ATOM 1390 C C . TYR A 1 172 ? 14.762 1.215 -6.343 1.00 53.03 172 TYR A C 1
ATOM 1392 O O . TYR A 1 172 ? 14.639 0.658 -5.250 1.00 53.03 172 TYR A O 1
ATOM 1400 N N . HIS A 1 173 ? 14.605 0.593 -7.506 1.00 49.94 173 HIS A N 1
ATOM 1401 C CA . HIS A 1 173 ? 14.422 -0.845 -7.636 1.00 49.94 173 HIS A CA 1
ATOM 1402 C C . HIS A 1 173 ? 15.609 -1.397 -8.402 1.00 49.94 173 HIS A C 1
ATOM 1404 O O . HIS A 1 173 ? 15.795 -1.030 -9.561 1.00 49.94 173 HIS A O 1
ATOM 1410 N N . TRP A 1 174 ? 16.375 -2.270 -7.756 1.00 55.09 174 TRP A N 1
ATOM 1411 C CA . TRP A 1 174 ? 17.502 -2.961 -8.365 1.00 55.09 174 TRP A CA 1
ATOM 1412 C C . TRP A 1 174 ? 17.154 -4.427 -8.497 1.00 55.09 174 TRP A C 1
ATOM 1414 O O . TRP A 1 174 ? 16.791 -5.066 -7.514 1.00 55.09 174 TRP A O 1
ATOM 1424 N N . ILE A 1 175 ? 17.281 -4.965 -9.699 1.00 52.97 175 ILE A N 1
ATOM 1425 C CA . ILE A 1 175 ? 17.096 -6.389 -9.961 1.00 52.97 175 ILE A CA 1
ATOM 1426 C C . ILE A 1 175 ? 18.456 -6.903 -10.397 1.00 52.97 175 ILE A C 1
ATOM 1428 O O . ILE A 1 175 ? 18.870 -6.602 -11.510 1.00 52.97 175 ILE A O 1
ATOM 1432 N N . ILE A 1 176 ? 19.137 -7.641 -9.520 1.00 54.97 176 ILE A N 1
ATOM 1433 C CA . ILE A 1 176 ? 20.345 -8.381 -9.880 1.00 54.97 176 ILE A CA 1
ATOM 1434 C C . ILE A 1 176 ? 19.912 -9.806 -10.188 1.00 54.97 176 ILE A C 1
ATOM 1436 O O . ILE A 1 176 ? 19.423 -10.530 -9.316 1.00 54.97 176 ILE A O 1
ATOM 1440 N N . LYS A 1 177 ? 20.044 -10.203 -11.448 1.00 48.94 177 LYS A N 1
ATOM 1441 C CA . LYS A 1 177 ? 19.834 -11.584 -11.876 1.00 48.94 177 LYS A CA 1
ATOM 1442 C C . LYS A 1 177 ? 21.183 -12.286 -11.826 1.00 48.94 177 LYS A C 1
ATOM 1444 O O . LYS A 1 177 ? 22.068 -11.888 -12.567 1.00 48.94 177 LYS A O 1
ATOM 1449 N N . CYS A 1 178 ? 21.318 -13.293 -10.967 1.00 49.09 178 CYS A N 1
ATOM 1450 C CA . CYS A 1 178 ? 22.505 -14.143 -10.906 1.00 49.09 178 CYS A CA 1
ATOM 1451 C C . CYS A 1 178 ? 22.116 -15.533 -11.420 1.00 49.09 178 CYS A C 1
ATOM 1453 O O . CYS A 1 178 ? 21.312 -16.234 -10.791 1.00 49.09 178 CYS A O 1
ATOM 1455 N N . ASP A 1 179 ? 22.672 -15.946 -12.556 1.00 49.47 179 ASP A N 1
ATOM 1456 C CA . ASP A 1 179 ? 22.558 -17.330 -13.019 1.00 49.47 179 ASP A CA 1
ATOM 1457 C C . ASP A 1 179 ? 23.596 -18.194 -12.288 1.00 49.47 179 ASP A C 1
ATOM 1459 O O . ASP A 1 179 ? 24.706 -18.400 -12.768 1.00 49.47 179 ASP A O 1
ATOM 1463 N N . ARG A 1 180 ? 23.219 -18.721 -11.116 1.00 51.97 180 ARG A N 1
ATOM 1464 C CA . ARG A 1 180 ? 23.994 -19.774 -10.445 1.00 51.97 180 ARG A CA 1
ATOM 1465 C C . ARG A 1 180 ? 23.775 -21.096 -11.164 1.00 51.97 180 ARG A C 1
ATOM 1467 O O . ARG A 1 180 ? 22.694 -21.683 -11.067 1.00 51.97 180 ARG A O 1
ATOM 1474 N N . SER A 1 181 ? 24.795 -21.601 -11.852 1.00 45.44 181 SER A N 1
ATOM 1475 C CA . SER A 1 181 ? 24.788 -22.995 -12.293 1.00 45.44 181 SER A CA 1
ATOM 1476 C C . SER A 1 181 ? 25.154 -23.885 -11.106 1.00 45.44 181 SER A C 1
ATOM 1478 O O . SER A 1 181 ? 26.326 -24.027 -10.764 1.00 45.44 181 SER A O 1
ATOM 1480 N N . GLU A 1 182 ? 24.170 -24.505 -10.457 1.00 44.81 182 GLU A N 1
ATOM 1481 C CA . GLU A 1 182 ? 24.475 -25.597 -9.533 1.00 44.81 182 GLU A CA 1
ATOM 1482 C C . GLU A 1 182 ? 24.982 -26.802 -10.343 1.00 44.81 182 GLU A C 1
ATOM 1484 O O . GLU A 1 182 ? 24.210 -27.540 -10.962 1.00 44.81 182 GLU A O 1
ATOM 1489 N N . GLU A 1 183 ? 26.297 -27.037 -10.321 1.00 43.75 183 GLU A N 1
ATOM 1490 C CA . GLU A 1 183 ? 26.860 -28.362 -10.580 1.00 43.75 183 GLU A CA 1
ATOM 1491 C C . GLU A 1 183 ? 26.322 -29.332 -9.516 1.00 43.75 183 GLU A C 1
ATOM 1493 O O . GLU A 1 183 ? 26.928 -29.508 -8.459 1.00 43.75 183 GLU A O 1
ATOM 1498 N N . LYS A 1 184 ? 25.145 -29.916 -9.782 1.00 40.72 184 LYS A N 1
ATOM 1499 C CA . LYS A 1 184 ? 24.676 -31.263 -9.392 1.00 40.72 184 LYS A CA 1
ATOM 1500 C C . LYS A 1 184 ? 23.164 -31.389 -9.616 1.00 40.72 184 LYS A C 1
ATOM 1502 O O . LYS A 1 184 ? 22.371 -31.303 -8.689 1.00 40.72 184 LYS A O 1
ATOM 1507 N N . GLY A 1 185 ? 22.773 -31.688 -10.854 1.00 39.22 185 GLY A N 1
ATOM 1508 C CA . GLY A 1 185 ? 21.608 -32.538 -11.148 1.00 39.22 185 GLY A CA 1
ATOM 1509 C C . GLY A 1 185 ? 20.221 -32.107 -10.646 1.00 39.22 185 GLY A C 1
ATOM 1510 O O . GLY A 1 185 ? 19.349 -32.968 -10.547 1.00 39.22 185 GLY A O 1
ATOM 1511 N N . ILE A 1 186 ? 19.979 -30.827 -10.355 1.00 36.47 186 ILE A N 1
ATOM 1512 C CA . ILE A 1 186 ? 18.648 -30.300 -10.023 1.00 36.47 186 ILE A CA 1
ATOM 1513 C C . ILE A 1 186 ? 18.385 -29.076 -10.908 1.00 36.47 186 ILE A C 1
ATOM 1515 O O . ILE A 1 186 ? 19.282 -28.283 -11.170 1.00 36.47 186 ILE A O 1
ATOM 1519 N N . ILE A 1 187 ? 17.158 -28.988 -11.428 1.00 35.81 187 ILE A N 1
ATOM 1520 C CA . ILE A 1 187 ? 16.635 -27.956 -12.342 1.00 35.81 187 ILE A CA 1
ATOM 1521 C C . ILE A 1 187 ? 17.190 -26.560 -11.980 1.00 35.81 187 ILE A C 1
ATOM 1523 O O . ILE A 1 187 ? 17.076 -26.184 -10.810 1.00 35.81 187 ILE A O 1
ATOM 1527 N N . PRO A 1 188 ? 17.741 -25.780 -12.937 1.00 40.62 188 PRO A N 1
ATOM 1528 C CA . PRO A 1 188 ? 18.344 -24.483 -12.644 1.00 40.62 188 PRO A CA 1
ATOM 1529 C C . PRO A 1 188 ? 17.277 -23.528 -12.107 1.00 40.62 188 PRO A C 1
ATOM 1531 O O . PRO A 1 188 ? 16.406 -23.056 -12.837 1.00 40.62 188 PRO A O 1
ATOM 1534 N N . ASN A 1 189 ? 17.330 -23.253 -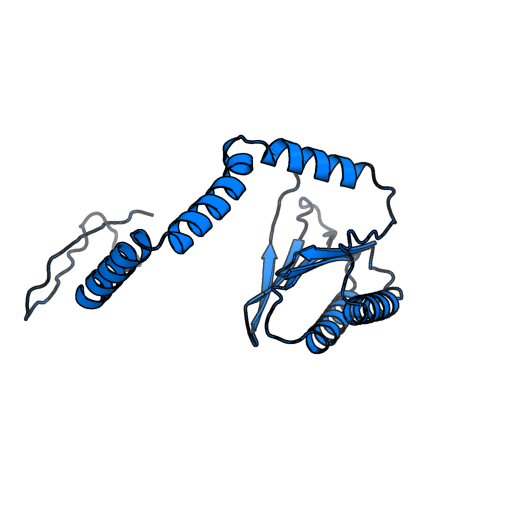10.807 1.00 41.03 189 ASN A N 1
ATOM 1535 C CA . ASN A 1 189 ? 16.567 -22.167 -10.217 1.00 41.03 189 ASN A CA 1
ATOM 1536 C C . ASN A 1 189 ? 17.365 -20.883 -10.443 1.00 41.03 189 ASN A C 1
ATOM 1538 O O . ASN A 1 189 ? 18.433 -20.716 -9.859 1.00 41.03 189 ASN A O 1
ATOM 1542 N N . LYS A 1 190 ? 16.851 -19.975 -11.278 1.00 49.16 190 LYS A N 1
ATOM 1543 C CA . LYS A 1 190 ? 17.416 -18.629 -11.394 1.00 49.16 190 LYS A CA 1
ATOM 1544 C C . LYS A 1 190 ? 17.068 -17.850 -10.131 1.00 49.16 190 LYS A C 1
ATOM 1546 O O . LYS A 1 190 ? 15.904 -17.809 -9.724 1.00 49.16 190 LYS A O 1
ATOM 1551 N N . PHE A 1 191 ? 18.068 -17.242 -9.503 1.00 43.84 191 PHE A N 1
ATOM 1552 C CA . PHE A 1 191 ? 17.858 -16.372 -8.354 1.00 43.84 191 PHE A CA 1
ATOM 1553 C C . PHE A 1 191 ? 17.925 -14.923 -8.822 1.00 43.84 191 PHE A C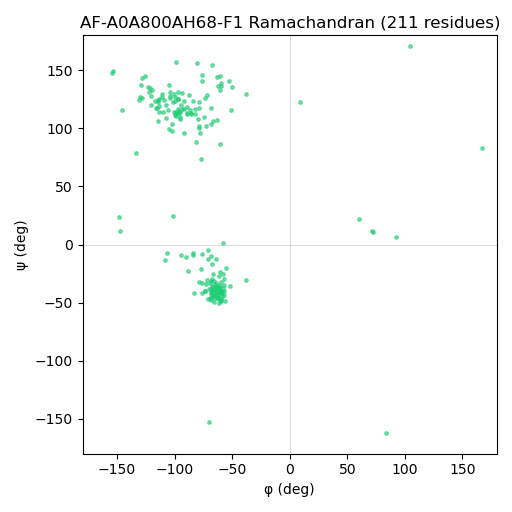 1
ATOM 1555 O O . PHE A 1 191 ? 18.859 -14.512 -9.508 1.00 43.84 191 PHE A O 1
ATOM 1562 N N . VAL A 1 192 ? 16.912 -14.145 -8.454 1.00 51.06 192 VAL A N 1
ATOM 1563 C CA . VAL A 1 192 ? 16.956 -12.690 -8.572 1.00 51.06 192 VAL A CA 1
ATOM 1564 C C . VAL A 1 192 ? 17.049 -12.126 -7.171 1.00 51.06 192 VAL A C 1
ATOM 1566 O O . VAL A 1 192 ? 16.213 -12.416 -6.311 1.00 51.06 192 VAL A O 1
ATOM 1569 N N . LYS A 1 193 ? 18.084 -11.326 -6.945 1.00 53.16 193 LYS A N 1
ATOM 1570 C CA . LYS A 1 193 ? 18.223 -10.525 -5.743 1.00 53.16 193 LYS A CA 1
ATOM 1571 C C . LYS A 1 193 ? 17.676 -9.146 -6.065 1.00 53.16 193 LYS A C 1
ATOM 1573 O O . LYS A 1 193 ? 18.265 -8.403 -6.848 1.00 53.16 193 LYS A O 1
ATOM 1578 N N . VAL A 1 194 ? 16.515 -8.837 -5.497 1.00 54.31 194 VAL A N 1
ATOM 1579 C CA . VAL A 1 194 ? 15.933 -7.501 -5.610 1.00 54.31 194 VAL A CA 1
ATOM 1580 C C . VAL A 1 194 ? 16.408 -6.690 -4.420 1.00 54.31 194 VAL A C 1
ATOM 1582 O O . VAL A 1 194 ? 16.195 -7.103 -3.276 1.00 54.31 194 VAL A O 1
ATOM 1585 N N . TRP A 1 195 ? 17.049 -5.556 -4.682 1.00 55.78 195 TRP A N 1
ATOM 1586 C CA . TRP A 1 195 ? 17.309 -4.557 -3.656 1.00 55.78 195 TRP A CA 1
ATOM 1587 C C . TRP A 1 195 ? 16.295 -3.434 -3.800 1.00 55.78 195 TRP A C 1
ATOM 1589 O O . TRP A 1 195 ? 16.177 -2.812 -4.856 1.00 55.78 195 TRP A O 1
ATOM 1599 N N . GLU A 1 196 ? 15.564 -3.185 -2.724 1.00 52.97 196 GLU A N 1
ATOM 1600 C CA . GLU A 1 196 ? 14.571 -2.126 -2.635 1.00 52.97 196 GLU A CA 1
ATOM 1601 C C . GLU A 1 196 ? 14.976 -1.200 -1.489 1.00 52.97 196 GLU A C 1
ATOM 1603 O O . GLU A 1 196 ? 15.243 -1.660 -0.372 1.00 52.97 196 GLU A O 1
ATOM 1608 N N . ARG A 1 197 ? 15.052 0.108 -1.756 1.00 51.59 197 ARG A N 1
ATOM 1609 C CA . ARG A 1 197 ? 15.222 1.108 -0.696 1.00 51.59 197 ARG A CA 1
ATOM 1610 C C . ARG A 1 197 ? 13.900 1.818 -0.460 1.00 51.59 197 ARG A C 1
ATOM 1612 O O . ARG A 1 197 ? 13.563 2.752 -1.176 1.00 51.59 197 ARG A O 1
ATOM 1619 N N . THR A 1 198 ? 13.181 1.397 0.576 1.00 48.44 198 THR A N 1
ATOM 1620 C CA . THR A 1 198 ? 11.944 2.052 1.010 1.00 48.44 198 THR A CA 1
ATOM 1621 C C . THR A 1 198 ? 12.272 3.099 2.079 1.00 48.44 198 THR A C 1
ATOM 1623 O O . THR A 1 198 ? 12.404 2.779 3.263 1.00 48.44 198 THR A O 1
ATOM 1626 N N . GLY A 1 199 ? 12.424 4.363 1.681 1.00 49.03 199 GLY A N 1
ATOM 1627 C CA . GLY A 1 199 ? 12.624 5.485 2.605 1.00 49.03 199 GLY A CA 1
ATOM 1628 C C . GLY A 1 199 ? 14.070 5.720 3.073 1.00 49.03 199 GLY A C 1
ATOM 1629 O O . GLY A 1 199 ? 15.044 5.302 2.447 1.00 49.03 199 GLY A O 1
ATOM 1630 N N . VAL A 1 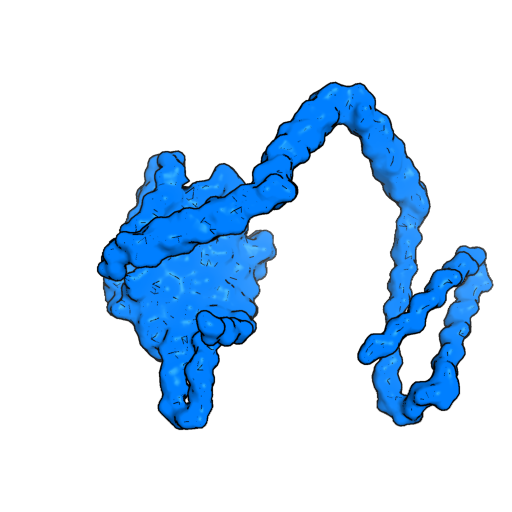200 ? 14.219 6.469 4.175 1.00 48.66 200 VAL A N 1
ATOM 1631 C CA . VAL A 1 200 ? 15.454 7.226 4.470 1.00 48.66 200 VAL A CA 1
ATOM 1632 C C . VAL A 1 200 ? 16.691 6.339 4.699 1.00 48.66 200 VAL A C 1
ATOM 1634 O O . VAL A 1 200 ? 17.769 6.745 4.275 1.00 48.66 200 VAL A O 1
ATOM 1637 N N . ASN A 1 201 ? 16.579 5.128 5.268 1.00 43.12 201 ASN A N 1
ATOM 1638 C CA . ASN A 1 201 ? 17.757 4.326 5.664 1.00 43.12 201 ASN A CA 1
ATOM 1639 C C . ASN A 1 201 ? 17.617 2.787 5.572 1.00 43.12 201 ASN A C 1
ATOM 1641 O O . ASN A 1 201 ? 18.483 2.089 6.092 1.00 43.12 201 ASN A O 1
ATOM 1645 N N . GLU A 1 202 ? 16.579 2.222 4.947 1.00 43.44 202 GLU A N 1
ATOM 1646 C CA . GLU A 1 202 ? 16.444 0.755 4.859 1.00 43.44 202 GLU A CA 1
ATOM 1647 C C . GLU A 1 202 ? 16.721 0.244 3.447 1.00 43.44 202 GLU A C 1
ATOM 1649 O O . GLU A 1 202 ? 15.911 0.431 2.544 1.00 43.44 202 GLU A O 1
ATOM 1654 N N . LEU A 1 203 ? 17.863 -0.427 3.277 1.00 46.25 203 LEU A N 1
ATOM 1655 C CA . LEU A 1 203 ? 18.146 -1.258 2.111 1.00 46.25 203 LEU A CA 1
ATOM 1656 C C . LEU A 1 203 ? 17.640 -2.673 2.415 1.00 46.25 203 LEU A C 1
ATOM 1658 O O . LEU A 1 203 ? 18.171 -3.352 3.298 1.00 46.25 203 LEU A O 1
ATOM 1662 N N . ARG A 1 204 ? 16.599 -3.126 1.718 1.00 48.44 204 ARG A N 1
ATOM 1663 C CA . ARG A 1 204 ? 16.071 -4.485 1.865 1.00 48.44 204 ARG A CA 1
ATOM 1664 C C . ARG A 1 204 ? 16.521 -5.311 0.673 1.00 48.44 204 ARG A C 1
ATOM 1666 O O . ARG A 1 204 ? 16.279 -4.928 -0.466 1.00 48.44 204 ARG A O 1
ATOM 1673 N N . SER A 1 205 ? 17.161 -6.448 0.937 1.00 49.88 205 SER A N 1
ATOM 1674 C CA . SER A 1 205 ? 17.351 -7.476 -0.089 1.00 49.88 205 SER A CA 1
ATOM 1675 C C . SER A 1 205 ? 16.262 -8.526 0.054 1.00 49.88 205 SER A C 1
ATOM 1677 O O . SER A 1 205 ? 16.002 -9.019 1.153 1.00 49.88 205 SER A O 1
ATOM 1679 N N . THR A 1 206 ? 15.617 -8.868 -1.054 1.00 48.12 206 THR A N 1
ATOM 1680 C CA . THR A 1 206 ? 14.695 -9.999 -1.122 1.00 48.12 206 THR A CA 1
ATOM 1681 C C . THR A 1 206 ? 15.176 -10.963 -2.196 1.00 48.12 206 THR A C 1
ATOM 1683 O O . THR A 1 206 ? 15.521 -10.568 -3.309 1.00 48.12 206 THR A O 1
ATOM 1686 N N . ASN A 1 207 ? 15.239 -12.247 -1.843 1.00 48.78 207 ASN A N 1
ATOM 1687 C CA . ASN A 1 207 ? 15.562 -13.307 -2.789 1.00 48.78 207 ASN A CA 1
ATOM 1688 C C . ASN A 1 207 ? 14.259 -13.790 -3.421 1.00 48.78 207 ASN A C 1
ATOM 1690 O O . ASN A 1 207 ? 13.429 -14.394 -2.740 1.00 48.78 207 ASN A O 1
ATOM 1694 N N . TRP A 1 208 ? 14.092 -13.548 -4.716 1.00 39.97 208 TRP A N 1
ATOM 1695 C CA . TRP A 1 208 ? 12.948 -14.031 -5.476 1.00 39.97 208 TRP A CA 1
ATOM 1696 C C . TRP A 1 208 ? 13.340 -15.318 -6.201 1.00 39.97 208 TRP A C 1
ATOM 1698 O O . TRP A 1 208 ? 14.320 -15.357 -6.947 1.00 39.97 208 TRP A O 1
ATOM 1708 N N . LYS A 1 209 ? 12.564 -16.383 -5.968 1.00 37.41 209 LYS A N 1
ATOM 1709 C CA . LYS A 1 209 ? 12.597 -17.602 -6.782 1.00 37.41 209 LYS A CA 1
ATOM 1710 C C . LYS A 1 209 ? 11.515 -17.480 -7.839 1.00 37.41 209 LYS A C 1
ATOM 1712 O O . LYS A 1 209 ? 10.340 -17.392 -7.494 1.00 37.41 209 LYS A O 1
ATOM 1717 N N . TYR A 1 210 ? 11.899 -17.516 -9.103 1.00 36.06 210 TYR A N 1
ATOM 1718 C CA . TYR A 1 210 ? 10.958 -17.590 -10.211 1.00 36.06 210 TYR A CA 1
ATOM 1719 C C . TYR A 1 210 ? 11.309 -18.786 -11.086 1.00 36.06 210 TYR A C 1
ATOM 1721 O O . TYR A 1 210 ? 12.470 -19.165 -11.242 1.00 36.06 210 TYR A O 1
ATOM 1729 N N . ARG A 1 211 ? 10.267 -19.410 -11.630 1.00 27.34 211 ARG A N 1
ATOM 1730 C CA . ARG A 1 211 ? 10.388 -20.450 -12.641 1.00 27.34 211 ARG A CA 1
ATOM 1731 C C . ARG A 1 211 ? 10.195 -19.762 -13.983 1.00 27.34 211 ARG A C 1
ATOM 1733 O O . ARG A 1 211 ? 9.126 -19.208 -14.215 1.00 27.34 211 ARG A O 1
ATOM 1740 N N . VAL A 1 212 ? 11.220 -19.767 -14.829 1.00 29.08 212 VAL A N 1
ATOM 1741 C CA . VAL A 1 212 ? 11.043 -19.409 -16.241 1.00 29.08 212 VAL A CA 1
ATOM 1742 C C . VAL A 1 212 ? 10.216 -20.540 -16.857 1.00 29.08 212 VAL A C 1
ATOM 1744 O O . VAL A 1 212 ? 10.623 -21.700 -16.753 1.00 29.08 212 VAL A O 1
ATOM 1747 N N . ILE A 1 213 ? 9.021 -20.216 -17.352 1.00 24.92 213 ILE A N 1
ATOM 1748 C CA . ILE A 1 213 ? 8.175 -21.137 -18.126 1.00 24.92 213 ILE A CA 1
ATOM 1749 C C . ILE A 1 213 ? 8.615 -21.048 -19.581 1.00 24.92 213 ILE A C 1
ATOM 1751 O O . ILE A 1 213 ? 8.836 -19.904 -20.034 1.00 24.92 213 ILE A O 1
#

Sequence (213 aa):
MEAIKQIVKIPKDHEIKIKIPSYIPENEIVEVILIIKKSQDTFKQKINELKEAMKDDRFLDNLREVSEDFEAVDAGEYEQIDAELHAKIEAMPPGVCHFALHPLPTDVDAAIKAFIEKLEPIQELESLWAYKNPHNLRLWAVMTGDNYEADIQVSEAICEMMDIFPRNHIDYHWIIKCDRSEEKGIIPNKFVKVWERTGVNELRSTNWKYRVI

Mean predicted aligned error: 16.24 Å

Solvent-accessible surface area (backbone atoms only — not comparable to full-atom values): 13413 Å² total; per-residue (Å²): 139,87,85,88,87,82,89,77,90,78,77,97,88,81,84,89,84,83,79,79,64,87,88,62,66,88,93,64,90,80,86,84,87,84,84,78,83,77,58,68,63,63,54,53,49,52,53,50,52,50,58,54,43,73,70,35,67,68,54,52,51,53,53,47,54,59,50,58,69,42,48,51,54,76,69,52,48,51,62,56,53,51,51,51,51,50,52,54,60,69,71,48,68,90,81,64,68,65,65,64,64,64,88,62,61,74,69,56,52,52,52,52,49,56,51,48,65,67,49,66,79,44,85,40,59,64,43,55,38,47,42,59,55,102,62,29,47,35,41,39,42,35,38,54,56,85,55,64,67,57,56,46,54,54,52,51,54,49,53,58,54,56,72,73,49,77,93,83,58,62,56,42,49,34,46,37,41,36,60,56,81,68,94,70,95,59,84,80,60,46,41,32,46,34,41,38,43,73,68,97,83,44,80,44,79,46,82,46,82,55,80,88,127

Foldseek 3Di:
DDDDDDDDDDDDDDDDDDDDDPVDDPPDDDDDDDDDDPDPVVVVVVVVVVVVLVVDPVSVVVVVVVVVVCVCVVVVVVVVVVVVVVVVVVPDDFQDADEPDPDDDPLLVVLVVVLVVQLVVLPQFRYWYWDDDPQEIEIETEGEDDPPVSVVSNVVSVVVSVVSDPQPGYWYWYWYWYFDDPPDDDDGFTWIWIWTDDHDDDTDTDIDTDDDD

pLDDT: mean 70.47, std 16.65, range [24.92, 96.44]